Protein AF-A0A7W0ZDR2-F1 (afdb_monomer_lite)

Structure (mmCIF, N/CA/C/O backbone):
data_AF-A0A7W0ZDR2-F1
#
_entry.id   AF-A0A7W0ZDR2-F1
#
loop_
_atom_site.group_PDB
_atom_site.id
_atom_site.type_symbol
_atom_site.label_atom_id
_atom_site.label_alt_id
_atom_site.label_comp_id
_atom_site.label_asym_id
_atom_site.label_entity_id
_atom_site.label_seq_id
_atom_site.pdbx_PDB_ins_code
_atom_site.Cartn_x
_atom_site.Cartn_y
_atom_site.Cartn_z
_atom_site.occupancy
_atom_site.B_iso_or_equiv
_atom_site.auth_seq_id
_atom_site.auth_comp_id
_atom_site.auth_asym_id
_atom_site.auth_atom_id
_atom_site.pdbx_PDB_model_num
ATOM 1 N N . MET A 1 1 ? -13.002 14.441 55.913 1.00 42.62 1 MET A N 1
ATOM 2 C CA . MET A 1 1 ? -12.293 14.114 54.658 1.00 42.62 1 MET A CA 1
ATOM 3 C C . MET A 1 1 ? -12.878 12.831 54.085 1.00 42.62 1 MET A C 1
ATOM 5 O O . MET A 1 1 ? -12.556 11.753 54.566 1.00 42.62 1 MET A O 1
ATOM 9 N N . GLN A 1 2 ? -13.817 12.948 53.144 1.00 38.00 2 GLN A N 1
ATOM 10 C CA . GLN A 1 2 ? -14.362 11.810 52.402 1.00 38.00 2 GLN A CA 1
ATOM 11 C C . GLN A 1 2 ? -13.422 11.524 51.229 1.00 38.00 2 GLN A C 1
ATOM 13 O O . GLN A 1 2 ? -13.228 12.375 50.365 1.00 38.00 2 GLN A O 1
ATOM 18 N N . THR A 1 3 ? -12.805 10.348 51.216 1.00 41.19 3 THR A N 1
ATOM 19 C CA . THR A 1 3 ? -12.060 9.855 50.060 1.00 41.19 3 THR A CA 1
ATOM 20 C C . THR A 1 3 ? -13.069 9.432 48.994 1.00 41.19 3 THR A C 1
ATOM 22 O O . THR A 1 3 ? -13.741 8.409 49.116 1.00 41.19 3 THR A O 1
ATOM 25 N N . LEU A 1 4 ? -13.212 10.246 47.947 1.00 40.03 4 LEU A N 1
ATOM 26 C CA . LEU A 1 4 ? -13.927 9.870 46.730 1.00 40.03 4 LEU A CA 1
ATOM 27 C C . LEU A 1 4 ? -13.185 8.694 46.081 1.00 40.03 4 LEU A C 1
ATOM 29 O O . LEU A 1 4 ? -12.198 8.868 45.371 1.00 40.03 4 LEU A O 1
ATOM 33 N N . SER A 1 5 ? -13.653 7.476 46.350 1.00 44.19 5 SER A N 1
ATOM 34 C CA . SER A 1 5 ? -13.263 6.288 45.598 1.00 44.19 5 SER A CA 1
ATOM 35 C C . SER A 1 5 ? -13.879 6.394 44.202 1.00 44.19 5 SER A C 1
ATOM 37 O O . SER A 1 5 ? -15.035 6.034 43.981 1.00 44.19 5 SER A O 1
ATOM 39 N N . LEU A 1 6 ? -13.120 6.940 43.251 1.00 47.28 6 LEU A N 1
ATOM 40 C CA . LEU A 1 6 ? -13.445 6.863 41.830 1.00 47.28 6 LEU A CA 1
ATOM 41 C C . LEU A 1 6 ? -13.325 5.399 41.385 1.00 47.28 6 LEU A C 1
ATOM 43 O O . LEU A 1 6 ? -12.280 4.946 40.925 1.00 47.28 6 LEU A O 1
ATOM 47 N N . GLY A 1 7 ? -14.413 4.643 41.519 1.00 46.28 7 GLY A N 1
ATOM 48 C CA . GLY A 1 7 ? -14.578 3.337 40.888 1.00 46.28 7 GLY A CA 1
ATOM 49 C C . GLY A 1 7 ? -14.619 3.481 39.363 1.00 46.28 7 GLY A C 1
ATOM 50 O O . GLY A 1 7 ? -15.693 3.528 38.774 1.00 46.28 7 GLY A O 1
ATOM 51 N N . ARG A 1 8 ? -13.452 3.589 38.717 1.00 51.94 8 ARG A N 1
ATOM 52 C CA . ARG A 1 8 ? -13.296 3.764 37.257 1.00 51.94 8 ARG A CA 1
ATOM 53 C C . ARG A 1 8 ? -12.354 2.743 36.599 1.00 51.94 8 ARG A C 1
ATOM 55 O O . ARG A 1 8 ? -11.869 2.973 35.501 1.00 51.94 8 ARG A O 1
ATOM 62 N N . SER A 1 9 ? -12.107 1.590 37.213 1.00 54.97 9 SER A N 1
ATOM 63 C CA . SER A 1 9 ? -11.058 0.658 36.758 1.00 54.97 9 SER A CA 1
ATOM 64 C C . SER A 1 9 ? -11.465 -0.364 35.679 1.00 54.97 9 SER A C 1
ATOM 66 O O . SER A 1 9 ? -10.656 -1.216 35.336 1.00 54.97 9 SER A O 1
ATOM 68 N N . GLY A 1 10 ? -12.684 -0.295 35.124 1.00 56.91 10 GLY A N 1
ATOM 69 C CA . GLY A 1 10 ? -13.115 -1.180 34.025 1.00 56.91 10 GLY A CA 1
ATOM 70 C C . GLY A 1 10 ? -13.072 -0.535 32.636 1.00 56.91 10 GLY A C 1
ATOM 71 O O . GLY A 1 10 ? -12.605 -1.145 31.690 1.00 56.91 10 GLY A O 1
ATOM 72 N N . LEU A 1 11 ? -13.520 0.721 32.502 1.00 64.12 11 LEU A N 1
ATOM 73 C CA . LEU A 1 11 ? -13.693 1.353 31.185 1.00 64.12 11 LEU A CA 1
ATOM 74 C C . LEU A 1 11 ? -12.371 1.649 30.464 1.00 64.12 11 LEU A C 1
ATOM 76 O O . LEU A 1 11 ? -12.308 1.491 29.256 1.00 64.12 11 LEU A O 1
ATOM 80 N N . ALA A 1 12 ? -11.342 2.096 31.187 1.00 76.75 12 ALA A N 1
ATOM 81 C CA . ALA A 1 12 ? -10.075 2.522 30.592 1.00 76.75 12 ALA A CA 1
ATOM 82 C C . ALA A 1 12 ? -9.340 1.406 29.812 1.00 76.75 12 ALA A C 1
ATOM 84 O O . ALA A 1 12 ? -9.017 1.645 28.649 1.00 76.75 12 ALA A O 1
ATOM 85 N N . PRO A 1 13 ? -9.118 0.195 30.370 1.00 84.69 13 PRO A N 1
ATOM 86 C CA . PRO A 1 13 ? -8.485 -0.895 29.621 1.00 84.69 13 PRO A CA 1
ATOM 87 C C . PRO A 1 13 ? -9.346 -1.381 28.447 1.00 84.69 13 PRO A C 1
ATOM 89 O O . PRO A 1 13 ? -8.820 -1.645 27.371 1.00 84.69 13 PRO A O 1
ATOM 92 N N . ASP A 1 14 ? -10.670 -1.428 28.613 1.00 91.44 14 ASP A N 1
ATOM 93 C CA . ASP A 1 14 ? -11.591 -1.822 27.543 1.00 91.44 14 ASP A CA 1
ATOM 94 C C . ASP A 1 14 ? -11.581 -0.844 26.360 1.00 91.44 14 ASP A C 1
ATOM 96 O O . ASP A 1 14 ? -11.585 -1.256 25.199 1.00 91.44 14 ASP A O 1
ATOM 100 N N . THR A 1 15 ? -11.586 0.459 26.652 1.00 91.94 15 THR A N 1
ATOM 101 C CA . THR A 1 15 ? -11.492 1.506 25.632 1.00 91.94 15 THR A CA 1
ATOM 102 C C . THR A 1 15 ? -10.111 1.498 24.977 1.00 91.94 15 THR A C 1
ATOM 104 O O . THR A 1 15 ? -10.027 1.658 23.765 1.00 91.94 15 THR A O 1
ATOM 107 N N . GLY A 1 16 ? -9.041 1.247 25.742 1.00 94.38 16 GLY A N 1
ATOM 108 C CA . GLY A 1 16 ? -7.691 1.080 25.200 1.00 94.38 1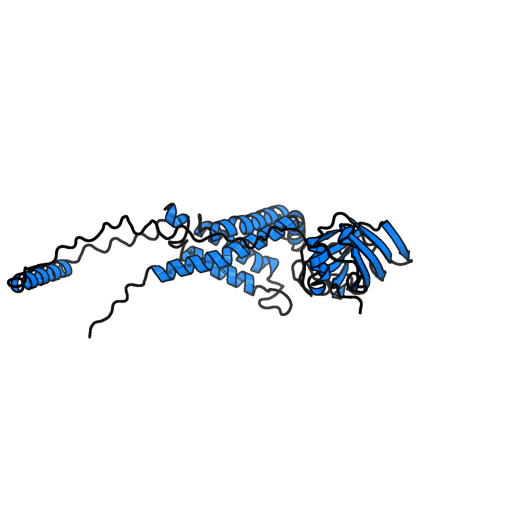6 GLY A CA 1
ATOM 109 C C . GLY A 1 16 ? -7.612 -0.058 24.181 1.00 94.38 16 GLY A C 1
ATOM 110 O O . GLY A 1 16 ? -7.152 0.157 23.065 1.00 94.38 16 GLY A O 1
ATOM 111 N N . ALA A 1 17 ? -8.150 -1.236 24.513 1.00 95.12 17 ALA A N 1
ATOM 112 C CA . ALA A 1 17 ? -8.212 -2.365 23.583 1.00 95.12 17 ALA A CA 1
ATOM 113 C C . ALA A 1 17 ? -9.002 -2.029 22.308 1.00 95.12 17 ALA A C 1
ATOM 115 O O . ALA A 1 17 ? -8.604 -2.423 21.216 1.00 95.12 17 ALA A O 1
ATOM 116 N N . LEU A 1 18 ? -10.108 -1.285 22.423 1.00 96.12 18 LEU A N 1
ATOM 117 C CA . LEU A 1 18 ? -10.877 -0.845 21.257 1.00 96.12 18 LEU A CA 1
ATOM 118 C C . LEU A 1 18 ? -10.065 0.092 20.354 1.00 96.12 18 LEU A C 1
ATOM 120 O O . LEU A 1 18 ? -10.046 -0.117 19.145 1.00 96.12 18 LEU A O 1
ATOM 124 N N . ILE A 1 19 ? -9.388 1.093 20.925 1.00 96.50 19 ILE A N 1
ATOM 125 C CA . ILE A 1 19 ? -8.568 2.045 20.160 1.00 96.50 19 ILE A CA 1
ATOM 126 C C . ILE A 1 19 ? -7.477 1.299 19.393 1.00 96.50 19 ILE A C 1
ATOM 128 O O . ILE A 1 19 ? -7.342 1.484 18.186 1.00 96.50 19 ILE A O 1
ATOM 132 N N . LEU A 1 20 ? -6.748 0.408 20.070 1.00 97.00 20 LEU A N 1
ATOM 133 C CA . LEU A 1 20 ? -5.696 -0.384 19.436 1.00 97.00 20 LEU A CA 1
ATOM 134 C C . LEU A 1 20 ? -6.243 -1.245 18.287 1.00 97.00 20 LEU A C 1
ATOM 136 O O . LEU A 1 20 ? -5.614 -1.313 17.238 1.00 97.00 20 LEU A O 1
ATOM 140 N N . ARG A 1 21 ? -7.431 -1.849 18.437 1.00 97.44 21 ARG A N 1
ATOM 141 C CA . ARG A 1 21 ? -8.070 -2.647 17.374 1.00 97.44 21 ARG A CA 1
ATOM 142 C C . ARG A 1 21 ? -8.517 -1.807 16.180 1.00 97.44 21 ARG A C 1
ATOM 144 O O . ARG A 1 21 ? -8.292 -2.213 15.046 1.00 97.44 21 ARG A O 1
ATOM 151 N N . VAL A 1 22 ? -9.133 -0.651 16.425 1.00 97.25 22 VAL A N 1
ATOM 152 C CA . VAL A 1 22 ? -9.644 0.236 15.365 1.00 97.25 22 VAL A CA 1
ATOM 153 C C . VAL A 1 22 ? -8.516 0.912 14.591 1.00 97.25 22 VAL A C 1
ATOM 155 O O . VAL A 1 22 ? -8.694 1.212 13.419 1.00 97.25 22 VAL A O 1
ATOM 158 N N . VAL A 1 23 ? -7.354 1.121 15.208 1.00 95.38 23 VAL A N 1
ATOM 159 C CA . VAL A 1 23 ? -6.173 1.618 14.493 1.00 95.38 23 VAL A CA 1
ATOM 160 C C . VAL A 1 23 ? -5.461 0.471 13.782 1.00 95.38 23 VAL A C 1
ATOM 162 O O . VAL A 1 23 ? -5.275 0.521 12.570 1.00 95.38 23 VAL A O 1
ATOM 165 N N . ALA A 1 24 ? -5.086 -0.585 14.507 1.00 96.19 24 ALA A N 1
ATOM 166 C CA . ALA A 1 24 ? -4.217 -1.603 13.934 1.00 96.19 24 ALA A CA 1
ATOM 167 C C . ALA A 1 24 ? -4.924 -2.526 12.939 1.00 96.19 24 ALA A C 1
ATOM 169 O O . ALA A 1 24 ? -4.350 -2.863 11.909 1.00 96.19 24 ALA A O 1
ATOM 170 N N . GLY A 1 25 ? -6.169 -2.915 13.221 1.00 97.31 25 GLY A N 1
ATOM 171 C CA . GLY A 1 25 ? -6.922 -3.851 12.389 1.00 97.31 25 GLY A CA 1
ATOM 172 C C . GLY A 1 25 ? -7.080 -3.383 10.937 1.00 97.31 25 GLY A C 1
ATOM 173 O O . GLY A 1 25 ? -6.652 -4.105 10.038 1.00 97.31 25 GLY A O 1
ATOM 174 N N . PRO A 1 26 ? -7.631 -2.179 10.678 1.00 97.00 26 PRO A N 1
ATOM 175 C CA . PRO A 1 26 ? -7.789 -1.661 9.320 1.00 97.00 26 PRO A CA 1
ATOM 176 C C . PRO A 1 26 ? -6.470 -1.452 8.583 1.00 97.00 26 PRO A C 1
ATOM 178 O O . PRO A 1 26 ? -6.406 -1.754 7.397 1.00 97.00 26 PRO A O 1
ATOM 181 N N . ILE A 1 27 ? -5.421 -0.972 9.263 1.00 95.12 27 ILE A N 1
ATOM 182 C CA . ILE A 1 27 ? -4.122 -0.751 8.614 1.00 95.12 27 ILE A CA 1
ATOM 183 C C . ILE A 1 27 ? -3.525 -2.087 8.168 1.00 95.12 27 ILE A C 1
ATOM 185 O O . ILE A 1 27 ? -3.165 -2.234 7.003 1.00 95.12 27 ILE A O 1
ATOM 189 N N . MET A 1 28 ? -3.502 -3.094 9.048 1.00 96.38 28 MET A N 1
ATOM 190 C CA . MET A 1 28 ? -3.032 -4.433 8.680 1.00 96.38 28 MET A CA 1
ATOM 191 C C . MET A 1 28 ? -3.889 -5.047 7.569 1.00 96.38 28 MET A C 1
ATOM 193 O O . MET A 1 28 ? -3.350 -5.591 6.608 1.00 96.38 28 MET A O 1
ATOM 197 N N . ALA A 1 29 ? -5.214 -4.885 7.637 1.00 96.56 29 ALA A N 1
ATOM 198 C CA . ALA A 1 29 ? -6.106 -5.368 6.590 1.00 96.56 29 ALA A CA 1
ATOM 199 C C . ALA A 1 29 ? -5.803 -4.718 5.231 1.00 96.56 29 ALA A C 1
ATOM 201 O O . ALA A 1 29 ? -5.771 -5.400 4.207 1.00 96.56 29 ALA A O 1
ATOM 202 N N . TYR A 1 30 ? -5.535 -3.411 5.228 1.00 93.62 30 TYR A N 1
ATOM 203 C CA . TYR A 1 30 ? -5.168 -2.668 4.031 1.00 93.62 30 TYR A CA 1
ATOM 204 C C . TYR A 1 30 ? -3.820 -3.126 3.457 1.00 93.62 30 TYR A C 1
ATOM 206 O O . TYR A 1 30 ? -3.719 -3.321 2.249 1.00 93.62 30 TYR A O 1
ATOM 214 N N . HIS A 1 31 ? -2.813 -3.406 4.293 1.00 88.94 31 HIS A N 1
ATOM 215 C CA . HIS A 1 31 ? -1.543 -3.981 3.827 1.00 88.94 31 HIS A CA 1
ATOM 216 C C . HIS A 1 31 ? -1.728 -5.330 3.123 1.00 88.94 31 HIS A C 1
ATOM 218 O O . HIS A 1 31 ? -1.129 -5.558 2.068 1.00 88.94 31 HIS A O 1
ATOM 224 N N . GLY A 1 32 ? -2.592 -6.196 3.659 1.00 91.12 32 GLY A N 1
ATOM 225 C CA . GLY A 1 32 ? -2.938 -7.455 3.006 1.00 91.12 32 GLY A CA 1
ATOM 226 C C . GLY A 1 32 ? -3.711 -7.238 1.701 1.00 91.12 32 GLY A C 1
ATOM 227 O O . GLY A 1 32 ? -3.434 -7.891 0.698 1.00 91.12 32 GLY A O 1
ATOM 228 N N . TRP A 1 33 ? -4.639 -6.279 1.674 1.00 89.62 33 TRP A N 1
ATOM 229 C CA . TRP A 1 33 ? -5.395 -5.925 0.470 1.00 89.62 33 TRP A CA 1
ATOM 230 C C . TRP A 1 33 ? -4.494 -5.422 -0.665 1.00 89.62 33 TRP A C 1
ATOM 232 O O . TRP A 1 33 ? -4.640 -5.869 -1.801 1.00 89.62 33 TRP A O 1
ATOM 242 N N . MET A 1 34 ? -3.511 -4.573 -0.352 1.00 82.19 34 MET A N 1
ATOM 243 C CA . MET A 1 34 ? -2.526 -4.088 -1.324 1.00 82.19 34 MET A CA 1
ATOM 244 C C . MET A 1 34 ? -1.726 -5.235 -1.956 1.00 82.19 34 MET A C 1
ATOM 246 O O . MET A 1 34 ? -1.481 -5.218 -3.159 1.00 82.19 34 MET A O 1
ATOM 250 N N . LYS A 1 35 ? -1.380 -6.277 -1.185 1.00 88.62 35 LYS A N 1
ATOM 251 C CA . LYS A 1 35 ? -0.707 -7.479 -1.715 1.00 88.62 35 LYS A CA 1
ATOM 252 C C . LYS A 1 35 ? -1.608 -8.304 -2.634 1.00 88.62 35 LYS A C 1
ATOM 254 O O . LYS A 1 35 ? -1.126 -8.904 -3.590 1.00 88.62 35 LYS A O 1
ATOM 259 N N . VAL A 1 36 ? -2.913 -8.339 -2.360 1.00 86.94 36 VAL A N 1
ATOM 260 C CA . VAL A 1 36 ? -3.885 -8.989 -3.250 1.00 86.94 36 VAL A CA 1
ATOM 261 C C . VAL A 1 36 ? -4.007 -8.215 -4.561 1.00 86.94 36 VAL A C 1
ATOM 263 O O . VAL A 1 36 ? -3.932 -8.832 -5.621 1.00 86.94 36 VAL A O 1
ATOM 266 N N . GLN A 1 37 ? -4.151 -6.888 -4.501 1.00 82.19 37 GLN A N 1
ATOM 267 C CA . GLN A 1 37 ? -4.257 -6.044 -5.696 1.00 82.19 37 GLN A CA 1
ATOM 268 C C . GLN A 1 37 ? -2.987 -6.069 -6.550 1.00 82.19 37 GLN A C 1
ATOM 270 O O . GLN A 1 37 ? -3.079 -6.216 -7.763 1.00 82.19 37 GLN A O 1
ATOM 275 N N . GLY A 1 38 ? -1.814 -5.985 -5.920 1.00 70.12 38 GLY A N 1
ATOM 276 C CA . GLY A 1 38 ? -0.521 -6.063 -6.604 1.00 70.12 38 GLY A CA 1
ATOM 277 C C . GLY A 1 38 ? -0.144 -7.468 -7.081 1.00 70.12 38 GLY A C 1
ATOM 278 O O . GLY A 1 38 ? 0.897 -7.632 -7.705 1.00 70.12 38 GLY A O 1
ATOM 279 N N . GLY A 1 39 ? -0.967 -8.482 -6.795 1.00 82.69 39 GLY A N 1
ATOM 280 C CA . GLY A 1 39 ? -0.692 -9.881 -7.098 1.00 82.69 39 GLY A CA 1
ATOM 281 C C . GLY A 1 39 ? 0.213 -10.540 -6.056 1.00 82.69 39 GLY A C 1
ATOM 282 O O . GLY A 1 39 ? 1.392 -10.220 -5.918 1.00 82.69 39 GLY A O 1
ATOM 283 N N . VAL A 1 40 ? -0.311 -11.558 -5.367 1.00 87.19 40 VAL A N 1
ATOM 284 C CA . VAL A 1 40 ? 0.439 -12.285 -4.322 1.00 87.19 40 VAL A CA 1
ATOM 285 C C . VAL A 1 40 ? 1.704 -12.952 -4.880 1.00 87.19 40 VAL A C 1
ATOM 287 O O . VAL A 1 40 ? 2.701 -13.071 -4.172 1.00 87.19 40 VAL A O 1
ATOM 290 N N . SER A 1 41 ? 1.699 -13.336 -6.160 1.00 85.38 41 SER A N 1
ATOM 291 C CA . SER A 1 41 ? 2.874 -13.879 -6.852 1.00 85.38 41 SER A CA 1
ATOM 292 C C . SER A 1 41 ? 4.016 -12.867 -6.975 1.00 85.38 41 SER A C 1
ATOM 294 O O . SER A 1 41 ? 5.173 -13.256 -6.853 1.00 85.38 41 SER A O 1
ATOM 296 N N . ASN A 1 42 ? 3.714 -11.578 -7.145 1.00 78.56 42 ASN A N 1
ATOM 297 C CA . ASN A 1 42 ? 4.735 -10.529 -7.206 1.00 78.56 42 ASN A CA 1
ATOM 298 C C . ASN A 1 42 ? 5.377 -10.336 -5.825 1.00 78.56 42 ASN A C 1
ATOM 300 O O . ASN A 1 42 ? 6.597 -10.281 -5.699 1.00 78.56 42 ASN A O 1
ATOM 304 N N . PHE A 1 43 ? 4.568 -10.377 -4.760 1.00 84.75 43 PHE A N 1
ATOM 305 C CA . PHE A 1 43 ? 5.085 -10.400 -3.389 1.00 84.75 43 PHE A CA 1
ATOM 306 C C . PHE A 1 43 ? 5.879 -11.681 -3.074 1.00 84.75 43 PHE A C 1
ATOM 308 O O . PHE A 1 43 ? 6.814 -11.648 -2.283 1.00 84.75 43 PHE A O 1
ATOM 315 N N . ALA A 1 44 ? 5.565 -12.817 -3.701 1.00 86.88 44 ALA A N 1
ATOM 316 C CA . ALA A 1 44 ? 6.416 -14.002 -3.609 1.00 86.88 44 ALA A CA 1
ATOM 317 C C . ALA A 1 44 ? 7.773 -13.785 -4.295 1.00 86.88 44 ALA A C 1
ATOM 319 O O . ALA A 1 44 ? 8.793 -14.121 -3.706 1.00 86.88 44 ALA A O 1
ATOM 320 N N . GLY A 1 45 ? 7.801 -13.185 -5.488 1.00 78.94 45 GLY A N 1
ATOM 321 C CA . GLY A 1 45 ? 9.051 -12.824 -6.170 1.00 78.94 45 GLY A CA 1
ATOM 322 C C . GLY A 1 45 ? 9.942 -11.910 -5.325 1.00 78.94 45 GLY A C 1
ATOM 323 O O . GLY A 1 45 ? 11.149 -12.117 -5.253 1.00 78.94 45 GLY A O 1
ATOM 324 N N . PHE A 1 46 ? 9.342 -10.974 -4.585 1.00 81.31 46 PHE A N 1
ATOM 325 C CA . PHE A 1 46 ? 10.061 -10.167 -3.596 1.00 81.31 46 PHE A CA 1
ATOM 326 C C . PHE A 1 46 ? 10.731 -11.003 -2.504 1.00 81.31 46 PHE A C 1
ATOM 328 O O . PHE A 1 46 ? 11.907 -10.837 -2.200 1.00 81.31 46 PHE A O 1
ATOM 335 N N . LEU A 1 47 ? 9.973 -11.899 -1.872 1.00 85.00 47 LEU A N 1
ATOM 336 C CA . LEU A 1 47 ? 10.524 -12.730 -0.806 1.00 85.00 47 LEU A CA 1
ATOM 337 C C . LEU A 1 47 ? 11.654 -13.625 -1.339 1.00 85.00 47 LEU A C 1
ATOM 339 O O . LEU A 1 47 ? 12.608 -13.895 -0.612 1.00 85.00 47 LEU A O 1
ATOM 343 N N . ASP A 1 48 ? 11.568 -14.043 -2.603 1.00 87.69 48 ASP A N 1
ATOM 344 C CA . ASP A 1 48 ? 12.622 -14.797 -3.281 1.00 87.69 48 ASP A CA 1
ATOM 345 C C . ASP A 1 48 ? 13.888 -13.955 -3.505 1.00 87.69 48 ASP A C 1
ATOM 347 O O . ASP A 1 48 ? 14.989 -14.435 -3.239 1.00 87.69 48 ASP A O 1
ATOM 351 N N . SER A 1 49 ? 13.759 -12.673 -3.881 1.00 82.56 49 SER A N 1
ATOM 352 C CA . SER A 1 49 ? 14.916 -11.772 -4.032 1.00 82.56 49 SER A CA 1
ATOM 353 C C . SER A 1 49 ? 15.654 -11.528 -2.709 1.00 82.56 49 SER A C 1
ATOM 355 O O . SER A 1 49 ? 16.873 -11.362 -2.695 1.00 82.56 49 SER A O 1
ATOM 357 N N . LEU A 1 50 ? 14.938 -11.613 -1.584 1.00 79.75 50 LEU A N 1
ATOM 358 C CA . LEU A 1 50 ? 15.498 -11.597 -0.229 1.00 79.75 50 LEU A CA 1
ATOM 359 C C . LEU A 1 50 ? 16.007 -12.967 0.253 1.00 79.75 50 LEU A C 1
ATOM 361 O O . LEU A 1 50 ? 16.398 -13.110 1.411 1.00 79.75 50 LEU A O 1
ATOM 365 N N . SER A 1 51 ? 16.003 -13.990 -0.608 1.00 86.06 51 SER A N 1
ATOM 366 C CA . SER A 1 51 ? 16.404 -15.364 -0.276 1.00 86.06 51 SER A CA 1
ATOM 367 C C . SER A 1 51 ? 15.611 -15.978 0.891 1.00 86.06 51 SER A C 1
ATOM 369 O O . SER A 1 51 ? 16.123 -16.820 1.637 1.00 86.06 51 SER A O 1
ATOM 371 N N . ILE A 1 52 ? 14.346 -15.575 1.067 1.00 82.94 52 ILE A N 1
ATOM 372 C CA . ILE A 1 52 ? 13.470 -16.119 2.107 1.00 82.94 52 ILE A CA 1
ATOM 373 C C . ILE A 1 52 ? 13.040 -17.540 1.724 1.00 82.94 52 ILE A C 1
ATOM 375 O O . ILE A 1 52 ? 12.528 -17.762 0.625 1.00 82.94 52 ILE A O 1
ATOM 379 N N . PRO A 1 53 ? 13.160 -18.525 2.632 1.00 86.25 53 PRO A N 1
ATOM 380 C CA . PRO A 1 53 ? 12.723 -19.884 2.351 1.00 86.25 53 PRO A CA 1
ATOM 381 C C . PRO A 1 53 ? 11.231 -19.973 2.007 1.00 86.25 53 PRO A C 1
ATOM 383 O O . PRO A 1 53 ? 10.380 -19.455 2.729 1.00 86.25 53 PRO A O 1
ATOM 386 N N . SER A 1 54 ? 10.908 -20.742 0.963 1.00 92.25 54 SER A N 1
ATOM 387 C CA . SER A 1 54 ? 9.525 -20.992 0.513 1.00 92.25 54 SER A CA 1
ATOM 388 C C . SER A 1 54 ? 8.726 -19.700 0.249 1.00 92.25 54 SER A C 1
ATOM 390 O O . SER A 1 54 ? 7.650 -19.509 0.832 1.00 92.25 54 SER A O 1
ATOM 392 N N . PRO A 1 55 ? 9.214 -18.819 -0.641 1.00 88.62 55 PRO A N 1
ATOM 393 C CA . PRO A 1 55 ? 8.704 -17.456 -0.792 1.00 88.62 55 PRO A CA 1
ATOM 394 C C . PRO A 1 55 ? 7.227 -17.414 -1.197 1.00 88.62 55 PRO A C 1
ATOM 396 O O . PRO A 1 55 ? 6.454 -16.638 -0.643 1.00 88.62 55 PRO A O 1
ATOM 399 N N . THR A 1 56 ? 6.783 -18.321 -2.073 1.00 90.62 56 THR A N 1
ATOM 400 C CA . THR A 1 56 ? 5.369 -18.433 -2.463 1.00 90.62 56 THR A CA 1
ATOM 401 C C . THR A 1 56 ? 4.466 -18.752 -1.275 1.00 90.62 56 THR A C 1
ATOM 403 O O . THR A 1 56 ? 3.445 -18.099 -1.081 1.00 90.62 56 THR A O 1
ATOM 406 N N . VAL A 1 57 ? 4.841 -19.730 -0.445 1.00 94.44 57 VAL A N 1
ATOM 407 C CA . VAL A 1 57 ? 4.040 -20.117 0.728 1.00 94.44 57 VAL A CA 1
ATOM 408 C C . VAL A 1 57 ? 3.977 -18.961 1.723 1.00 94.44 57 VAL A C 1
ATOM 410 O O . VAL A 1 57 ? 2.897 -18.629 2.210 1.00 94.44 57 VAL A O 1
ATOM 413 N N . MET A 1 58 ? 5.116 -18.317 1.985 1.00 91.62 58 MET A N 1
ATOM 414 C CA . MET A 1 58 ? 5.184 -17.164 2.882 1.00 91.62 58 MET A CA 1
ATOM 415 C C . MET A 1 58 ? 4.347 -15.989 2.374 1.00 91.62 58 MET A C 1
ATOM 417 O O . MET A 1 58 ? 3.623 -15.387 3.163 1.00 91.62 58 MET A O 1
ATOM 421 N N . ALA A 1 59 ? 4.360 -15.707 1.070 1.00 91.69 59 ALA A N 1
ATOM 422 C CA . ALA A 1 59 ? 3.574 -14.629 0.480 1.00 91.69 59 ALA A CA 1
ATOM 423 C C . ALA A 1 59 ? 2.071 -14.802 0.730 1.00 91.69 59 ALA A C 1
ATOM 425 O O . ALA A 1 59 ? 1.409 -13.868 1.193 1.00 91.69 59 ALA A O 1
ATOM 426 N N . TYR A 1 60 ? 1.533 -16.004 0.497 1.00 95.00 60 TYR A N 1
ATOM 427 C CA . TYR A 1 60 ? 0.127 -16.299 0.783 1.00 95.00 60 TYR A CA 1
ATOM 428 C C . TYR A 1 60 ? -0.181 -16.259 2.282 1.00 95.00 60 TYR A C 1
ATOM 430 O O . TYR A 1 60 ? -1.212 -15.710 2.668 1.00 95.00 60 TYR A O 1
ATOM 438 N N . LEU A 1 61 ? 0.702 -16.801 3.129 1.00 96.00 61 LEU A N 1
ATOM 439 C CA . LEU A 1 61 ? 0.508 -16.798 4.581 1.00 96.00 61 LEU A CA 1
ATOM 440 C C . LEU A 1 61 ? 0.481 -15.380 5.157 1.00 96.00 61 LEU A C 1
ATOM 442 O O . LEU A 1 61 ? -0.446 -15.054 5.894 1.00 96.00 61 LEU A O 1
ATOM 446 N N . VAL A 1 62 ? 1.455 -14.538 4.803 1.00 95.19 62 VAL A N 1
ATOM 447 C CA . VAL A 1 62 ? 1.528 -13.141 5.255 1.00 95.19 62 VAL A CA 1
ATOM 448 C C . VAL A 1 62 ? 0.331 -12.356 4.731 1.00 95.19 62 VAL A C 1
ATOM 450 O O . VAL A 1 62 ? -0.358 -11.711 5.512 1.00 95.19 62 VAL A O 1
ATOM 453 N N . THR A 1 63 ? 0.009 -12.471 3.440 1.00 95.81 63 THR A N 1
ATOM 454 C CA . THR A 1 63 ? -1.143 -11.768 2.850 1.00 95.81 63 THR A CA 1
ATOM 455 C C . THR A 1 63 ? -2.452 -12.141 3.548 1.00 95.81 63 THR A C 1
ATOM 457 O O . THR A 1 63 ? -3.242 -11.266 3.905 1.00 95.81 63 THR A O 1
ATOM 460 N N . PHE A 1 64 ? -2.678 -13.437 3.786 1.00 97.19 64 PHE A N 1
ATOM 461 C CA . PHE A 1 64 ? -3.852 -13.919 4.511 1.00 97.19 64 PHE A CA 1
ATOM 462 C C . PHE A 1 64 ? -3.879 -13.400 5.949 1.00 97.19 64 PHE A C 1
ATOM 464 O O . PHE A 1 64 ? -4.919 -12.938 6.419 1.00 97.19 64 PHE A O 1
ATOM 471 N N . LEU A 1 65 ? -2.744 -13.471 6.642 1.00 97.75 65 LEU A N 1
ATOM 472 C CA . LEU A 1 65 ? -2.636 -13.066 8.032 1.00 97.75 65 LEU A CA 1
ATOM 473 C C . LEU A 1 65 ? -2.901 -11.566 8.211 1.00 97.75 65 LEU A C 1
ATOM 475 O O . LEU A 1 65 ? -3.659 -11.191 9.102 1.00 97.75 65 LEU A O 1
ATOM 479 N N . GLU A 1 66 ? -2.338 -10.719 7.355 1.00 97.75 66 GLU A N 1
ATOM 480 C CA . GLU A 1 66 ? -2.562 -9.274 7.387 1.00 97.75 66 GLU A CA 1
ATOM 481 C C . GLU A 1 66 ? -4.012 -8.920 7.063 1.00 97.75 66 GLU A C 1
ATOM 483 O O . GLU A 1 66 ? -4.664 -8.213 7.834 1.00 97.75 66 GLU A O 1
ATOM 488 N N . LEU A 1 67 ? -4.545 -9.469 5.966 1.00 97.62 67 LEU A N 1
ATOM 489 C CA . LEU A 1 67 ? -5.892 -9.159 5.502 1.00 97.62 67 LEU A CA 1
ATOM 490 C C . LEU A 1 67 ? -6.954 -9.667 6.482 1.00 97.62 67 LEU A C 1
ATOM 492 O O . LEU A 1 67 ? -7.741 -8.899 7.037 1.00 97.62 67 LEU A O 1
ATOM 496 N N . VAL A 1 68 ? -6.977 -10.980 6.707 1.00 98.31 68 VAL A N 1
ATOM 497 C CA . VAL A 1 68 ? -8.007 -11.637 7.517 1.00 98.31 68 VAL A CA 1
ATOM 498 C C . VAL A 1 68 ? -7.765 -11.378 8.998 1.00 98.31 68 VAL A C 1
ATOM 500 O O . VAL A 1 68 ? -8.705 -11.041 9.718 1.00 98.31 68 VAL A O 1
ATOM 503 N N . GLY A 1 69 ? -6.517 -11.464 9.459 1.00 97.94 69 GLY A N 1
ATOM 504 C CA . GLY A 1 69 ? -6.177 -11.166 10.848 1.00 97.94 69 GLY A CA 1
ATOM 505 C C . GLY A 1 69 ? -6.445 -9.708 11.211 1.00 97.94 69 GLY A C 1
ATOM 506 O O . GLY A 1 69 ? -7.008 -9.455 12.275 1.00 97.94 69 GLY A O 1
ATOM 507 N N . GLY A 1 70 ? -6.150 -8.754 10.322 1.00 98.06 70 GLY A N 1
ATOM 508 C CA . GLY A 1 70 ? -6.477 -7.340 10.519 1.00 98.06 70 GLY A CA 1
ATOM 509 C C . GLY A 1 70 ? -7.981 -7.098 10.693 1.00 98.06 70 GLY A C 1
ATOM 510 O O . GLY A 1 70 ? -8.405 -6.459 11.660 1.00 98.06 70 GLY A O 1
ATOM 511 N N . ILE A 1 71 ? -8.811 -7.686 9.823 1.00 98.56 71 ILE A N 1
ATOM 512 C CA . ILE A 1 71 ? -10.280 -7.599 9.923 1.00 98.56 71 ILE A CA 1
ATOM 513 C C . ILE A 1 71 ? -10.782 -8.227 11.230 1.00 98.56 71 ILE A C 1
ATOM 515 O O . ILE A 1 71 ? -11.617 -7.645 11.926 1.00 98.56 71 ILE A O 1
ATOM 519 N N . LEU A 1 72 ? -10.278 -9.404 11.598 1.00 98.12 72 LEU A N 1
ATOM 520 C CA . LEU A 1 72 ? -10.725 -10.099 12.805 1.00 98.12 72 LEU A CA 1
ATOM 521 C C . LEU A 1 72 ? -10.279 -9.380 14.083 1.00 98.12 72 LEU A C 1
ATOM 523 O O . LEU A 1 72 ? -11.054 -9.308 15.038 1.00 98.12 72 LEU A O 1
ATOM 527 N N . ILE A 1 73 ? -9.104 -8.746 14.085 1.00 98.06 73 ILE A N 1
ATOM 528 C CA . ILE A 1 73 ? -8.685 -7.842 15.161 1.00 98.06 73 ILE A CA 1
ATOM 529 C C . ILE A 1 73 ? -9.597 -6.626 15.238 1.00 98.06 73 ILE A C 1
ATOM 531 O O . ILE A 1 73 ? -10.038 -6.303 16.335 1.00 98.06 73 ILE A O 1
ATOM 535 N N . LEU A 1 74 ? -9.937 -5.973 14.124 1.00 98.19 74 LEU A N 1
ATOM 536 C CA . LEU A 1 74 ? -10.866 -4.836 14.131 1.00 98.19 74 LEU A CA 1
ATOM 537 C C . LEU A 1 74 ? -12.190 -5.211 14.817 1.00 98.19 74 LEU A C 1
ATOM 539 O O . LEU A 1 74 ? -12.632 -4.542 15.755 1.00 98.19 74 LEU A O 1
ATOM 543 N N . LEU A 1 75 ? -12.787 -6.330 14.400 1.00 97.25 75 LEU A N 1
ATOM 544 C CA . LEU A 1 75 ? -14.034 -6.847 14.972 1.00 97.25 75 LEU A CA 1
ATOM 54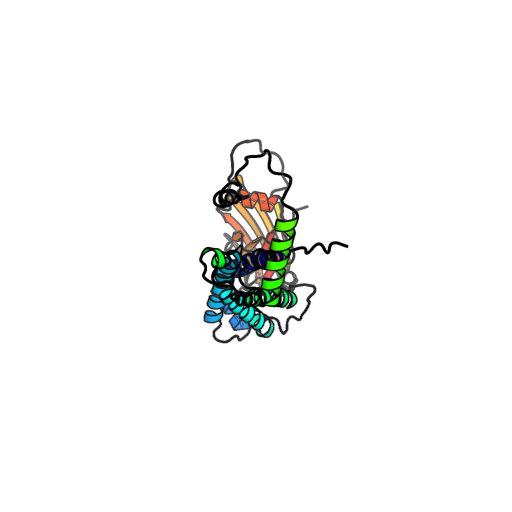5 C C . LEU A 1 75 ? -13.868 -7.332 16.425 1.00 97.25 75 LEU A C 1
ATOM 547 O O . LEU A 1 75 ? -14.839 -7.433 17.180 1.00 97.25 75 LEU A O 1
ATOM 551 N N . GLY A 1 76 ? -12.633 -7.601 16.842 1.00 96.31 76 GLY A N 1
ATOM 552 C CA . GLY A 1 76 ? -12.311 -8.203 18.125 1.00 96.31 76 GLY A CA 1
ATOM 553 C C . GLY A 1 76 ? -12.828 -9.635 18.217 1.00 96.31 76 GLY A C 1
ATOM 554 O O . GLY A 1 76 ? -13.523 -9.964 19.174 1.00 96.31 76 GLY A O 1
ATOM 555 N N . LEU A 1 77 ? -12.558 -10.445 17.194 1.00 96.69 77 LEU A N 1
ATOM 556 C CA . LEU A 1 77 ? -12.919 -11.856 17.118 1.00 96.69 77 LEU A CA 1
ATOM 557 C C . LEU A 1 77 ? -11.650 -12.718 17.135 1.00 96.69 77 LEU A C 1
ATOM 559 O O . LEU A 1 77 ? -10.780 -12.568 16.282 1.00 96.69 77 LEU A O 1
ATOM 563 N N . ILE A 1 78 ? -11.555 -13.637 18.093 1.00 94.94 78 ILE A N 1
ATOM 564 C CA . ILE A 1 78 ? -10.396 -14.486 18.387 1.00 94.94 78 ILE A CA 1
ATOM 565 C C . ILE A 1 78 ? -9.119 -13.621 18.498 1.00 94.94 78 ILE A C 1
ATOM 567 O O . ILE A 1 78 ? -8.044 -13.940 17.989 1.00 94.94 78 ILE A O 1
ATOM 571 N N . THR A 1 79 ? -9.255 -12.471 19.170 1.00 95.56 79 THR A N 1
ATOM 572 C CA . THR A 1 79 ? -8.321 -11.334 19.086 1.00 95.56 79 THR A CA 1
ATOM 573 C C . THR A 1 79 ? -6.908 -11.702 19.508 1.00 95.56 79 THR A C 1
ATOM 575 O O . THR A 1 79 ? -5.954 -11.304 18.844 1.00 95.56 79 THR A O 1
ATOM 578 N N . ARG A 1 80 ? -6.741 -12.468 20.594 1.00 96.75 80 ARG A N 1
ATOM 579 C CA . ARG A 1 80 ? -5.406 -12.831 21.097 1.00 96.75 80 ARG A CA 1
ATOM 580 C C . ARG A 1 80 ? -4.629 -13.689 20.113 1.00 96.75 80 ARG A C 1
ATOM 582 O O . ARG A 1 80 ? -3.430 -13.498 19.963 1.00 96.75 80 ARG A O 1
ATOM 589 N N . PHE A 1 81 ? -5.310 -14.618 19.453 1.00 96.88 81 PHE A N 1
ATOM 590 C CA . PHE A 1 81 ? -4.691 -15.512 18.483 1.00 96.88 81 PHE A CA 1
ATOM 591 C C . PHE A 1 81 ? -4.185 -14.728 17.270 1.00 96.88 81 PHE A C 1
ATOM 593 O O . PHE A 1 81 ? -3.004 -14.808 16.948 1.00 96.88 81 PHE A O 1
ATOM 600 N N . TRP A 1 82 ? -5.038 -13.900 16.661 1.00 97.50 82 TRP A N 1
ATOM 601 C CA . TRP A 1 82 ? -4.639 -13.074 15.517 1.00 97.50 82 TRP A CA 1
ATOM 602 C C . TRP A 1 82 ? -3.575 -12.044 15.884 1.00 97.50 82 TRP A C 1
ATOM 604 O O . TRP A 1 82 ? -2.626 -11.848 15.131 1.00 97.50 82 TRP A O 1
ATOM 614 N N . SER A 1 83 ? -3.684 -11.443 17.072 1.00 97.62 83 SER A N 1
ATOM 615 C CA . SER A 1 83 ? -2.679 -10.499 17.572 1.00 97.62 83 SER A CA 1
ATOM 616 C C . SER A 1 83 ? -1.327 -11.181 17.791 1.00 97.62 83 SER A C 1
ATOM 618 O O . SER A 1 83 ? -0.300 -10.596 17.475 1.00 97.62 83 SER A O 1
ATOM 620 N N . LEU A 1 84 ? -1.304 -12.426 18.281 1.00 97.94 84 LEU A N 1
ATOM 621 C CA . LEU A 1 84 ? -0.066 -13.188 18.454 1.00 97.94 84 LEU A CA 1
ATOM 622 C C . LEU A 1 84 ? 0.583 -13.529 17.110 1.00 97.94 84 LEU A C 1
ATOM 624 O O . LEU A 1 84 ? 1.796 -13.394 16.970 1.00 97.94 84 LEU A O 1
ATOM 628 N N . LEU A 1 85 ? -0.212 -13.954 16.126 1.00 97.62 85 LEU A N 1
ATOM 629 C CA . LEU A 1 85 ? 0.303 -14.259 14.794 1.00 97.62 85 LEU A CA 1
ATOM 630 C C . LEU A 1 85 ? 0.861 -13.007 14.107 1.00 97.62 85 LEU A C 1
ATOM 632 O O . LEU A 1 85 ? 1.973 -13.055 13.589 1.00 97.62 85 LEU A O 1
ATOM 636 N N . LEU A 1 86 ? 0.149 -11.876 14.154 1.00 97.06 86 LEU A N 1
ATOM 637 C CA . LEU A 1 86 ? 0.659 -10.617 13.602 1.00 97.06 86 LEU A CA 1
ATOM 638 C C . LEU A 1 86 ? 1.883 -10.104 14.364 1.00 97.06 86 LEU A C 1
ATOM 640 O O . LEU A 1 86 ? 2.808 -9.608 13.735 1.00 97.06 86 LEU A O 1
ATOM 644 N N . ALA A 1 87 ? 1.951 -10.271 15.688 1.00 97.44 87 ALA A N 1
ATOM 645 C CA . ALA A 1 87 ? 3.160 -9.953 16.448 1.00 97.44 87 ALA A CA 1
ATOM 646 C C . ALA A 1 87 ? 4.356 -10.795 15.972 1.00 97.44 87 ALA A C 1
ATOM 648 O O . ALA A 1 87 ? 5.440 -10.261 15.745 1.00 97.44 87 ALA A O 1
ATOM 649 N N . ALA A 1 88 ? 4.160 -12.101 15.766 1.00 95.81 88 ALA A N 1
ATOM 650 C CA . ALA A 1 88 ? 5.196 -12.971 15.214 1.00 95.81 88 ALA A CA 1
ATOM 651 C C . ALA A 1 88 ? 5.612 -12.535 13.799 1.00 95.81 88 ALA A C 1
ATOM 653 O O . ALA A 1 88 ? 6.805 -12.516 13.496 1.00 95.81 88 ALA A O 1
ATOM 654 N N . GLN A 1 89 ? 4.653 -12.118 12.967 1.00 95.00 89 GLN A N 1
ATOM 655 C CA . GLN A 1 89 ? 4.936 -11.552 11.652 1.00 95.00 89 GLN A CA 1
ATOM 656 C C . GLN A 1 89 ? 5.789 -10.282 11.753 1.00 95.00 89 GLN A C 1
ATOM 658 O O . GLN A 1 89 ? 6.777 -10.187 11.038 1.00 95.00 89 GLN A O 1
ATOM 663 N N . MET A 1 90 ? 5.462 -9.339 12.643 1.00 93.62 90 MET A N 1
ATOM 664 C CA . MET A 1 90 ? 6.244 -8.103 12.790 1.00 93.62 90 MET A CA 1
ATOM 665 C C . MET A 1 90 ? 7.697 -8.393 13.184 1.00 93.62 90 MET A C 1
ATOM 667 O O . MET A 1 90 ? 8.616 -7.742 12.697 1.00 93.62 90 MET A O 1
ATOM 671 N N . VAL A 1 91 ? 7.932 -9.392 14.043 1.00 92.00 91 VAL A N 1
ATOM 672 C CA . VAL A 1 91 ? 9.297 -9.833 14.381 1.00 92.00 91 VAL A CA 1
ATOM 673 C C . VAL A 1 91 ? 9.998 -10.410 13.152 1.00 92.00 91 VAL A C 1
ATOM 675 O O . VAL A 1 91 ? 11.142 -10.054 12.875 1.00 92.00 91 VAL A O 1
ATOM 678 N N . PHE A 1 92 ? 9.311 -11.276 12.405 1.00 88.00 92 PHE A N 1
ATOM 679 C CA . PHE A 1 92 ? 9.834 -11.872 11.179 1.00 88.00 92 PHE A CA 1
ATOM 680 C C . PHE A 1 92 ? 10.222 -10.804 10.144 1.00 88.00 92 PHE A C 1
ATOM 682 O O . PHE A 1 92 ? 11.349 -10.824 9.655 1.00 88.00 92 PHE A O 1
ATOM 689 N N . THR A 1 93 ? 9.340 -9.844 9.851 1.00 83.25 93 THR A N 1
ATOM 690 C CA . THR A 1 93 ? 9.600 -8.776 8.870 1.00 83.25 93 THR A CA 1
ATOM 691 C C . THR A 1 93 ? 10.707 -7.843 9.341 1.00 83.25 93 THR A C 1
ATOM 693 O O . THR A 1 93 ? 11.608 -7.521 8.571 1.00 83.25 93 THR A O 1
ATOM 696 N N . THR A 1 94 ? 10.717 -7.485 10.626 1.00 84.62 94 THR A N 1
ATOM 697 C CA . THR A 1 94 ? 11.768 -6.630 11.188 1.00 84.62 94 THR A CA 1
ATOM 698 C C . THR A 1 94 ? 13.151 -7.263 11.033 1.00 84.62 94 THR A C 1
ATOM 700 O O . THR A 1 94 ? 14.088 -6.587 10.621 1.00 84.62 94 THR A O 1
ATOM 703 N N . ILE A 1 95 ? 13.291 -8.557 11.346 1.00 83.69 95 ILE A N 1
ATOM 704 C CA . ILE A 1 95 ? 14.594 -9.237 11.344 1.00 83.69 95 ILE A CA 1
ATOM 705 C C . ILE A 1 95 ? 15.040 -9.613 9.931 1.00 83.69 95 ILE A C 1
ATOM 707 O O . ILE A 1 95 ? 16.216 -9.476 9.616 1.00 83.69 95 ILE A O 1
ATOM 711 N N . LEU A 1 96 ? 14.138 -10.130 9.097 1.00 76.31 96 LEU A N 1
ATOM 712 C CA . LEU A 1 96 ? 14.531 -10.734 7.821 1.00 76.31 96 LEU A CA 1
ATOM 713 C C . LEU A 1 96 ? 14.358 -9.812 6.618 1.00 76.31 96 LEU A C 1
ATOM 715 O O . LEU A 1 96 ? 14.973 -10.059 5.590 1.00 76.31 96 LEU A O 1
ATOM 719 N N . VAL A 1 97 ? 13.525 -8.777 6.729 1.00 71.12 97 VAL A N 1
ATOM 720 C CA . VAL A 1 97 ? 13.250 -7.848 5.621 1.00 71.12 97 VAL A CA 1
ATOM 721 C C . VAL A 1 97 ? 13.844 -6.471 5.901 1.00 71.12 97 VAL A C 1
ATOM 723 O O . VAL A 1 97 ? 14.407 -5.851 5.006 1.00 71.12 97 VAL A O 1
ATOM 726 N N . LYS A 1 98 ? 13.738 -5.978 7.141 1.00 70.69 98 LYS A N 1
ATOM 727 C CA . LYS A 1 98 ? 14.092 -4.589 7.484 1.00 70.69 98 LYS A CA 1
ATOM 728 C C . LYS A 1 98 ? 15.385 -4.415 8.280 1.00 70.69 98 LYS A C 1
ATOM 730 O O . LYS A 1 98 ? 15.724 -3.280 8.615 1.00 70.69 98 LYS A O 1
ATOM 735 N N . ALA A 1 99 ? 16.128 -5.485 8.562 1.00 73.12 99 ALA A N 1
ATOM 736 C CA . ALA A 1 99 ? 17.378 -5.383 9.317 1.00 73.12 99 ALA A CA 1
ATOM 737 C C . ALA A 1 99 ? 18.405 -4.466 8.630 1.00 73.12 99 ALA A C 1
ATOM 739 O O . ALA A 1 99 ? 19.041 -3.659 9.306 1.00 73.12 99 ALA A O 1
ATOM 740 N N . ASP A 1 100 ? 18.490 -4.526 7.299 1.00 67.62 100 ASP A N 1
ATOM 741 C CA . ASP A 1 100 ? 19.435 -3.729 6.506 1.00 67.62 100 ASP A CA 1
ATOM 742 C C . ASP A 1 100 ? 18.895 -2.338 6.121 1.00 67.62 100 ASP A C 1
ATOM 744 O O . ASP A 1 100 ? 19.654 -1.474 5.685 1.00 67.62 100 ASP A O 1
ATOM 748 N N . VAL A 1 101 ? 17.591 -2.096 6.312 1.00 68.81 101 VAL A N 1
ATOM 749 C CA . VAL A 1 101 ? 16.931 -0.804 6.038 1.00 68.81 101 VAL A CA 1
ATOM 750 C C . VAL A 1 101 ? 17.220 0.207 7.153 1.00 68.81 101 VAL A C 1
ATOM 752 O O . VAL A 1 101 ? 17.400 1.393 6.889 1.00 68.81 101 VAL A O 1
ATOM 755 N N . GLY A 1 102 ? 17.324 -0.259 8.401 1.00 70.94 102 GLY A N 1
ATOM 756 C CA . GLY A 1 102 ? 17.576 0.581 9.572 1.00 70.94 102 GLY A CA 1
ATOM 757 C C . GLY A 1 102 ? 16.309 0.993 10.333 1.00 70.94 102 GLY A C 1
ATOM 758 O O . GLY A 1 102 ? 15.175 0.799 9.892 1.00 70.94 102 GLY A O 1
ATOM 759 N N . LEU A 1 103 ? 16.510 1.528 11.544 1.00 80.56 103 LEU A N 1
ATOM 760 C CA . LEU A 1 103 ? 15.421 1.794 12.492 1.00 80.56 103 LEU A CA 1
ATOM 761 C C . LEU A 1 103 ? 14.576 3.016 12.141 1.00 80.56 103 LEU A C 1
ATOM 763 O O . LEU A 1 103 ? 13.401 3.000 12.455 1.00 80.56 103 LEU A O 1
ATOM 767 N N . ILE A 1 104 ? 15.187 4.067 11.597 1.00 81.56 104 ILE A N 1
ATOM 768 C CA . ILE A 1 104 ? 14.529 5.296 11.148 1.00 81.56 104 ILE A CA 1
ATOM 769 C C . ILE A 1 104 ? 15.231 5.685 9.857 1.00 81.56 104 ILE A C 1
ATOM 771 O O . ILE A 1 104 ? 16.458 5.814 9.847 1.00 81.56 104 ILE A O 1
ATOM 775 N N . VAL A 1 105 ? 14.467 5.884 8.792 1.00 72.19 105 VAL A N 1
ATOM 776 C CA . VAL A 1 105 ? 14.989 6.276 7.482 1.00 72.19 105 VAL A CA 1
ATOM 777 C C . VAL A 1 105 ? 14.271 7.549 7.042 1.00 72.19 105 VAL A C 1
ATOM 779 O O . VAL A 1 105 ? 13.096 7.739 7.338 1.00 72.19 105 VAL A O 1
ATOM 782 N N . SER A 1 106 ? 14.986 8.468 6.393 1.00 59.28 106 SER A N 1
ATOM 783 C CA . SER A 1 106 ? 14.437 9.758 5.947 1.00 59.28 106 SER A CA 1
ATOM 784 C C . SER A 1 106 ? 13.412 9.621 4.825 1.00 59.28 106 SER A C 1
ATOM 786 O O . SER A 1 106 ? 12.485 10.421 4.738 1.00 59.28 106 SER A O 1
ATOM 788 N N . ASP A 1 107 ? 13.596 8.611 3.978 1.00 57.66 107 ASP A N 1
ATOM 789 C CA . ASP A 1 107 ? 12.948 8.528 2.669 1.00 57.66 107 ASP A CA 1
ATOM 790 C C . ASP A 1 107 ? 11.966 7.348 2.555 1.00 57.66 107 ASP A C 1
ATOM 792 O O . ASP A 1 107 ? 11.319 7.190 1.525 1.00 57.66 107 ASP A O 1
ATOM 796 N N . ALA A 1 108 ? 11.826 6.532 3.608 1.00 60.81 108 ALA A N 1
ATOM 797 C CA . ALA A 1 108 ? 10.924 5.381 3.655 1.00 60.81 108 ALA A CA 1
ATOM 798 C C . ALA A 1 108 ? 10.560 4.999 5.104 1.00 60.81 108 ALA A C 1
ATOM 800 O O . ALA A 1 108 ? 11.330 5.304 6.016 1.00 60.81 108 ALA A O 1
ATOM 801 N N . PRO A 1 109 ? 9.439 4.287 5.346 1.00 64.12 109 PRO A N 1
ATOM 802 C CA . PRO A 1 109 ? 9.140 3.735 6.662 1.00 64.12 109 PRO A CA 1
ATOM 803 C C . PRO A 1 109 ? 10.172 2.665 7.033 1.00 64.12 109 PRO A C 1
ATOM 805 O O . PRO A 1 109 ? 10.193 1.577 6.445 1.00 64.12 109 PRO A O 1
ATOM 808 N N . GLY A 1 110 ? 11.009 2.954 8.026 1.00 74.38 110 GLY A N 1
ATOM 809 C CA . GLY A 1 110 ? 11.985 1.999 8.537 1.00 74.38 110 GLY A CA 1
ATOM 810 C C . GLY A 1 110 ? 11.334 0.916 9.401 1.00 74.38 110 GLY A C 1
ATOM 811 O O . GLY A 1 110 ? 10.139 0.591 9.291 1.00 74.38 110 GLY A O 1
ATOM 812 N N . ALA A 1 111 ? 12.134 0.310 10.278 1.00 84.75 111 ALA A N 1
ATOM 813 C CA . ALA A 1 111 ? 11.628 -0.665 11.243 1.00 84.75 111 ALA A CA 1
ATOM 814 C C . ALA A 1 111 ? 10.745 -0.034 12.341 1.00 84.75 111 ALA A C 1
ATOM 816 O O . ALA A 1 111 ? 10.080 -0.769 13.073 1.00 84.75 111 ALA A O 1
ATOM 817 N N . GLU A 1 112 ? 10.680 1.299 12.471 1.00 86.62 112 GLU A N 1
ATOM 818 C CA . GLU A 1 112 ? 9.876 1.962 13.501 1.00 86.62 112 GLU A CA 1
ATOM 819 C C . GLU A 1 112 ? 8.385 1.612 13.409 1.00 86.62 112 GLU A C 1
ATOM 821 O O . GLU A 1 112 ? 7.732 1.425 14.438 1.00 86.62 112 GLU A O 1
ATOM 826 N N . ILE A 1 113 ? 7.852 1.453 12.195 1.00 87.00 113 ILE A N 1
ATOM 827 C CA . ILE A 1 113 ? 6.441 1.106 11.992 1.00 87.00 113 ILE A CA 1
ATOM 828 C C . ILE A 1 113 ? 6.164 -0.336 12.428 1.00 87.00 113 ILE A C 1
ATOM 830 O O . ILE A 1 113 ? 5.206 -0.576 13.166 1.00 87.00 113 ILE A O 1
ATOM 834 N N . ASP A 1 114 ? 7.031 -1.284 12.067 1.00 90.25 114 ASP A N 1
ATOM 835 C CA . ASP A 1 114 ? 6.907 -2.688 12.477 1.00 90.25 114 ASP A CA 1
ATOM 836 C C . ASP A 1 114 ? 6.975 -2.814 14.004 1.00 90.25 114 ASP A C 1
ATOM 838 O O . ASP A 1 114 ? 6.203 -3.561 14.605 1.00 90.25 114 ASP A O 1
ATOM 842 N N . LEU A 1 115 ? 7.835 -2.027 14.660 1.00 91.69 115 LEU A N 1
ATOM 843 C CA . LEU A 1 115 ? 7.931 -1.994 16.120 1.00 91.69 115 LEU A CA 1
ATOM 844 C C . LEU A 1 115 ? 6.684 -1.398 16.783 1.00 91.69 115 LEU A C 1
ATOM 846 O O . LEU A 1 115 ? 6.251 -1.898 17.825 1.00 91.69 115 LEU A O 1
ATOM 850 N N . LEU A 1 116 ? 6.073 -0.365 16.195 1.00 94.12 116 LEU A N 1
ATOM 851 C CA . LEU A 1 116 ? 4.809 0.190 16.686 1.00 94.12 116 LEU A CA 1
ATOM 852 C C . LEU A 1 116 ? 3.664 -0.825 16.561 1.00 94.12 116 LEU A C 1
ATOM 854 O O . LEU A 1 116 ? 2.873 -0.988 17.500 1.00 94.12 116 LEU A O 1
ATOM 858 N N . PHE A 1 117 ? 3.592 -1.555 15.447 1.00 95.38 117 PHE A N 1
ATOM 859 C CA . PHE A 1 117 ? 2.615 -2.630 15.270 1.00 95.38 117 PHE A CA 1
ATOM 860 C C . PHE A 1 117 ? 2.898 -3.832 16.169 1.00 95.38 117 PHE A C 1
ATOM 862 O O . PHE A 1 117 ? 1.960 -4.396 16.738 1.00 95.38 117 PHE A O 1
ATOM 869 N N . LEU A 1 118 ? 4.164 -4.186 16.386 1.00 96.62 118 LEU A N 1
ATOM 870 C CA . LEU A 1 118 ? 4.569 -5.223 17.331 1.00 96.62 118 LEU A CA 1
ATOM 871 C C . LEU A 1 118 ? 4.139 -4.862 18.755 1.00 96.62 118 LEU A C 1
ATOM 873 O O . LEU A 1 118 ? 3.503 -5.664 19.437 1.00 96.62 118 LEU A O 1
ATOM 877 N N . ALA A 1 119 ? 4.417 -3.635 19.201 1.00 97.44 119 ALA A N 1
ATOM 878 C CA . ALA A 1 119 ? 4.000 -3.159 20.516 1.00 97.44 119 ALA A CA 1
ATOM 879 C C . ALA A 1 119 ? 2.468 -3.158 20.659 1.00 97.44 119 ALA A C 1
ATOM 881 O O . ALA A 1 119 ? 1.931 -3.577 21.689 1.00 97.44 119 ALA A O 1
ATOM 882 N N . THR A 1 120 ? 1.752 -2.740 19.613 1.00 97.25 120 THR A N 1
ATOM 883 C CA . THR A 1 120 ? 0.283 -2.706 19.590 1.00 97.25 120 THR A CA 1
ATOM 884 C C . THR A 1 120 ? -0.327 -4.105 19.678 1.00 97.25 120 THR A C 1
ATOM 886 O O . THR A 1 120 ? -1.187 -4.363 20.524 1.00 97.25 120 THR A O 1
ATOM 889 N N . THR A 1 121 ? 0.137 -5.029 18.840 1.00 97.38 121 THR A N 1
ATOM 890 C CA . THR A 1 121 ? -0.359 -6.410 18.795 1.00 97.38 121 THR A CA 1
ATOM 891 C C . THR A 1 121 ? -0.004 -7.178 20.066 1.00 97.38 121 THR A C 1
ATOM 893 O O . THR A 1 121 ? -0.882 -7.818 20.642 1.00 97.38 121 THR A O 1
ATOM 896 N N . LEU A 1 122 ? 1.211 -7.034 20.607 1.00 97.81 122 LEU A N 1
ATOM 897 C CA . LEU A 1 122 ? 1.569 -7.601 21.914 1.00 97.81 122 LEU A CA 1
ATOM 898 C C . LEU A 1 122 ? 0.696 -7.043 23.040 1.00 97.81 122 LEU A C 1
ATOM 900 O O . LEU A 1 122 ? 0.235 -7.796 23.899 1.00 97.81 122 LEU A O 1
ATOM 904 N N . THR A 1 123 ? 0.400 -5.742 23.021 1.00 97.06 123 THR A N 1
ATOM 905 C CA . THR A 1 123 ? -0.521 -5.147 23.997 1.00 97.06 123 THR A CA 1
ATOM 906 C C . THR A 1 123 ? -1.894 -5.812 23.919 1.00 97.06 123 THR A C 1
ATOM 908 O O . THR A 1 123 ? -2.447 -6.167 24.957 1.00 97.06 123 THR A O 1
ATOM 911 N N . LEU A 1 1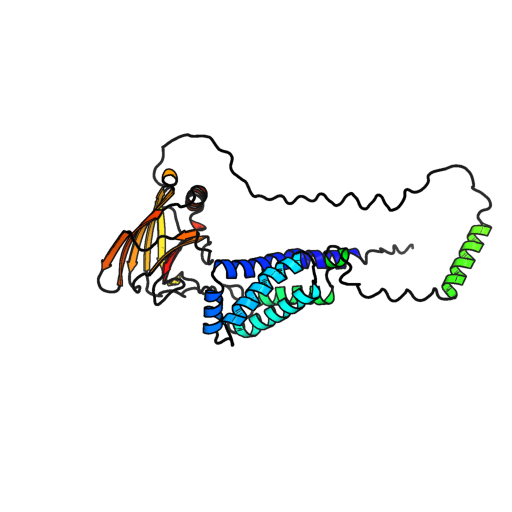24 ? -2.423 -6.067 22.718 1.00 96.19 124 LEU A N 1
ATOM 912 C CA . LEU A 1 124 ? -3.690 -6.783 22.533 1.00 96.19 124 LEU A CA 1
ATOM 913 C C . LEU A 1 124 ? -3.628 -8.259 22.958 1.00 96.19 124 LEU A C 1
ATOM 915 O O . LEU A 1 124 ? -4.616 -8.768 23.486 1.00 96.19 124 LEU A O 1
ATOM 919 N N . VAL A 1 125 ? -2.483 -8.936 22.817 1.00 96.81 125 VAL A N 1
ATOM 920 C CA . VAL A 1 125 ? -2.287 -10.300 23.348 1.00 96.81 125 VAL A CA 1
ATOM 921 C C . VAL A 1 125 ? -2.478 -10.331 24.869 1.00 96.81 125 VAL A C 1
ATOM 923 O O . VAL A 1 125 ? -3.165 -11.214 25.390 1.00 96.81 125 VAL A O 1
ATOM 926 N N . PHE A 1 126 ? -1.906 -9.361 25.592 1.00 94.75 126 PHE A N 1
ATOM 927 C CA . PHE A 1 126 ? -1.974 -9.318 27.058 1.00 94.75 126 PHE A CA 1
ATOM 928 C C . PHE A 1 126 ? -3.277 -8.715 27.590 1.00 94.75 126 PHE A C 1
ATOM 930 O O . PHE A 1 126 ? -3.861 -9.237 28.543 1.00 94.75 126 PHE A O 1
ATOM 937 N N . LEU A 1 127 ? -3.740 -7.624 26.980 1.00 92.69 127 LEU A N 1
ATOM 938 C CA . LEU A 1 127 ? -4.957 -6.915 27.370 1.00 92.69 127 LEU A CA 1
ATOM 939 C C . LEU A 1 127 ? -6.214 -7.709 26.993 1.00 92.69 127 LEU A C 1
ATOM 941 O O . LEU A 1 127 ? -7.210 -7.693 27.720 1.00 92.69 127 LEU A O 1
ATOM 945 N N . GLY A 1 128 ? -6.144 -8.449 25.887 1.00 91.75 128 GLY A N 1
ATOM 946 C CA . GLY A 1 128 ? -7.269 -9.145 25.291 1.00 91.75 128 GLY A CA 1
ATOM 947 C C . GLY A 1 128 ? -8.189 -8.217 24.485 1.00 91.75 128 GLY A C 1
ATOM 948 O O . GLY A 1 128 ? -7.872 -7.053 24.233 1.00 91.75 128 GLY A O 1
ATOM 949 N N . PRO A 1 129 ? -9.364 -8.724 24.087 1.00 92.56 129 PRO A N 1
ATOM 950 C CA . PRO A 1 129 ? -10.256 -8.064 23.134 1.00 92.56 129 PRO A CA 1
ATOM 951 C C . PRO A 1 129 ? -10.996 -6.841 23.711 1.00 92.56 129 PRO A C 1
ATOM 953 O O . PRO A 1 129 ? -11.446 -5.961 22.970 1.00 92.56 129 PRO A O 1
ATOM 956 N N . GLY A 1 130 ? -11.131 -6.760 25.039 1.00 92.12 130 GLY A N 1
ATOM 957 C CA . GLY A 1 130 ? -11.957 -5.765 25.730 1.00 92.12 130 GLY A CA 1
ATOM 958 C C . GLY A 1 130 ? -13.460 -5.970 25.497 1.00 92.12 130 GLY A C 1
ATOM 959 O O . GLY A 1 130 ? -13.880 -6.738 24.635 1.00 92.12 130 GLY A O 1
ATOM 960 N N . LYS A 1 131 ? -14.312 -5.283 26.259 1.00 92.25 131 LYS A N 1
ATOM 961 C CA . LYS A 1 131 ? -15.778 -5.479 26.191 1.00 92.25 131 LYS A CA 1
ATOM 962 C C . LYS A 1 131 ? -16.446 -5.068 24.868 1.00 92.25 131 LYS A C 1
ATOM 964 O O . LYS A 1 131 ? -17.571 -5.472 24.601 1.00 92.25 131 LYS A O 1
ATOM 969 N N . PHE A 1 132 ? -15.796 -4.216 24.073 1.00 92.81 132 PHE A N 1
ATOM 970 C CA . PHE A 1 132 ? -16.323 -3.702 22.801 1.00 92.81 132 PHE A CA 1
ATOM 971 C C . PHE A 1 132 ? -15.920 -4.604 21.625 1.00 92.81 132 PHE A C 1
ATOM 973 O O . PHE A 1 132 ? -15.420 -4.128 20.608 1.00 92.81 132 PHE A O 1
ATOM 980 N N . SER A 1 133 ? -16.009 -5.916 21.806 1.00 95.12 133 SER A N 1
ATOM 981 C CA . SER A 1 133 ? -15.501 -6.922 20.873 1.00 95.12 133 SER A CA 1
ATOM 982 C C . SER A 1 133 ? -16.536 -8.012 20.641 1.00 95.12 133 SER A C 1
ATOM 984 O O . SER A 1 133 ? -17.395 -8.255 21.499 1.00 95.12 133 SER A O 1
ATOM 986 N N . LEU A 1 134 ? -16.436 -8.699 19.503 1.00 94.88 134 LEU A N 1
ATOM 987 C CA . LEU A 1 134 ? -17.236 -9.897 19.265 1.00 94.88 134 LEU A CA 1
ATOM 988 C C . LEU A 1 134 ? -16.871 -11.026 20.236 1.00 94.88 134 LEU A C 1
ATOM 990 O O . LEU A 1 134 ? -17.766 -11.741 20.671 1.00 94.88 134 LEU A O 1
ATOM 994 N N . ASP A 1 135 ? -15.615 -11.135 20.670 1.00 92.38 135 ASP A N 1
ATOM 995 C CA . ASP A 1 135 ? -15.182 -12.103 21.684 1.00 92.38 135 ASP A CA 1
ATOM 996 C C . ASP A 1 135 ? -15.940 -11.952 23.000 1.00 92.38 135 ASP A C 1
ATOM 998 O O . ASP A 1 135 ? -16.354 -12.945 23.603 1.00 92.38 135 ASP A O 1
ATOM 1002 N N . TYR A 1 136 ? -16.156 -10.710 23.440 1.00 91.00 136 TYR A N 1
ATOM 1003 C CA . TYR A 1 136 ? -16.932 -10.429 24.641 1.00 91.00 136 TYR A CA 1
ATOM 1004 C C . TYR A 1 136 ? -18.418 -10.734 24.436 1.00 91.00 136 TYR A C 1
ATOM 1006 O O . TYR A 1 136 ? -19.040 -11.365 25.293 1.00 91.00 136 TYR A O 1
ATOM 1014 N N . LEU A 1 137 ? -18.978 -10.321 23.294 1.00 92.00 137 LEU A N 1
ATOM 1015 C CA . LEU A 1 137 ? -20.386 -10.549 22.959 1.00 92.00 137 LEU A CA 1
ATOM 1016 C C . LEU A 1 137 ? -20.717 -12.048 22.872 1.00 92.00 137 LEU A C 1
ATOM 1018 O O . LEU A 1 137 ? -21.749 -12.487 23.376 1.00 92.00 137 LEU A O 1
ATOM 1022 N N . LEU A 1 138 ? -19.821 -12.824 22.264 1.00 92.44 138 LEU A N 1
ATOM 1023 C CA . LEU A 1 138 ? -19.948 -14.263 22.043 1.00 92.44 138 LEU A CA 1
ATOM 1024 C C . LEU A 1 138 ? -19.416 -15.104 23.217 1.00 92.44 138 LEU A C 1
ATOM 1026 O O . LEU A 1 138 ? -19.527 -16.326 23.192 1.00 92.44 138 LEU A O 1
ATOM 1030 N N . GLN A 1 139 ? -18.862 -14.465 24.254 1.00 88.81 139 GLN A N 1
ATOM 1031 C CA . GLN A 1 139 ? -18.259 -15.111 25.429 1.00 88.81 139 GLN A CA 1
ATOM 1032 C C . GLN A 1 139 ? -17.132 -16.105 25.086 1.00 88.81 139 GLN A C 1
ATOM 1034 O O . GLN A 1 139 ? -16.932 -17.091 25.802 1.00 88.81 139 GLN A O 1
ATOM 1039 N N . LEU A 1 140 ? -16.385 -15.836 24.012 1.00 84.62 140 LEU A N 1
ATOM 1040 C CA . LEU A 1 140 ? -15.274 -16.674 23.547 1.00 84.62 140 LEU A CA 1
ATOM 1041 C C . LEU A 1 140 ? -14.064 -16.576 24.481 1.00 84.62 140 LEU A C 1
ATOM 1043 O O . LEU A 1 140 ? -13.407 -17.578 24.753 1.00 84.62 140 LEU A O 1
ATOM 1047 N N . GLU A 1 141 ? -13.825 -15.394 25.054 1.00 68.81 141 GLU A N 1
ATOM 1048 C CA . GLU A 1 141 ? -12.812 -15.194 26.087 1.00 68.81 141 GLU A CA 1
ATOM 1049 C C . GLU A 1 141 ? -13.459 -14.806 27.417 1.00 68.81 141 GLU A C 1
ATOM 1051 O O . GLU A 1 141 ? -13.894 -13.674 27.643 1.00 68.81 141 GLU A O 1
ATOM 1056 N N . LYS A 1 142 ? -13.479 -15.753 28.361 1.00 56.78 142 LYS A N 1
ATOM 1057 C CA . LYS A 1 142 ? -13.703 -15.426 29.770 1.00 56.78 142 LYS A CA 1
ATOM 1058 C C . LYS A 1 142 ? -12.435 -14.742 30.271 1.00 56.78 142 LYS A C 1
ATOM 1060 O O . LYS A 1 142 ? -11.440 -15.415 30.534 1.00 56.78 142 LYS A O 1
ATOM 1065 N N . GLY A 1 143 ? -12.474 -13.412 30.395 1.00 52.09 143 GLY A N 1
ATOM 1066 C CA . GLY A 1 143 ? -11.417 -12.649 31.065 1.00 52.09 143 GLY A CA 1
ATOM 1067 C C . GLY A 1 143 ? -11.058 -13.293 32.410 1.00 52.09 143 GLY A C 1
ATOM 1068 O O . GLY A 1 143 ? -11.907 -14.000 32.968 1.00 52.09 143 GLY A O 1
ATOM 1069 N N . PRO A 1 144 ? -9.824 -13.099 32.924 1.00 45.22 144 PRO A N 1
ATOM 1070 C CA . PRO A 1 144 ? -9.354 -13.765 34.133 1.00 45.22 144 PRO A CA 1
ATOM 1071 C C . PRO A 1 144 ? -10.446 -13.655 35.178 1.00 45.22 144 PRO A C 1
ATOM 1073 O O . PRO A 1 144 ? -10.836 -12.547 35.560 1.00 45.22 144 PRO A O 1
ATOM 1076 N N . SER A 1 145 ? -11.015 -14.815 35.527 1.00 42.94 145 SER A N 1
ATOM 1077 C CA . SER A 1 145 ? -12.094 -14.913 36.498 1.00 42.94 145 SER A CA 1
ATOM 1078 C C . SER A 1 145 ? -11.641 -14.062 37.659 1.00 42.94 145 SER A C 1
ATOM 1080 O O . SER A 1 145 ? -10.612 -14.390 38.247 1.00 42.94 145 SER A O 1
ATOM 1082 N N . ARG A 1 146 ? -12.324 -12.935 37.923 1.00 45.50 146 ARG A N 1
ATOM 1083 C CA . ARG A 1 146 ? -12.110 -12.165 39.148 1.00 45.50 146 ARG A CA 1
ATOM 1084 C C . ARG A 1 146 ? -12.116 -13.225 40.225 1.00 45.50 146 ARG A C 1
ATOM 1086 O O . ARG A 1 146 ? -13.176 -13.816 40.451 1.00 45.50 146 ARG A O 1
ATOM 1093 N N . ALA A 1 147 ? -10.933 -13.548 40.753 1.00 42.47 147 ALA A N 1
ATOM 1094 C CA . ALA A 1 147 ? -10.782 -14.551 41.783 1.00 42.47 147 ALA A CA 1
ATOM 1095 C C . ALA A 1 147 ? -11.865 -14.192 42.777 1.00 42.47 147 ALA A C 1
ATOM 1097 O O . ALA A 1 147 ? -11.895 -13.029 43.196 1.00 42.47 147 ALA A O 1
ATOM 1098 N N . ARG A 1 148 ? -12.836 -15.108 42.957 1.00 44.97 148 ARG A N 1
ATOM 1099 C CA . ARG A 1 148 ? -14.014 -14.915 43.808 1.00 44.97 148 ARG A CA 1
ATOM 1100 C C . ARG A 1 148 ? -13.546 -14.054 44.957 1.00 44.97 148 ARG A C 1
ATOM 1102 O O . ARG A 1 148 ? -12.689 -14.514 45.710 1.00 44.97 148 ARG A O 1
ATOM 1109 N N . SER A 1 149 ? -14.004 -12.800 44.986 1.00 47.03 149 SER A N 1
ATOM 1110 C CA . SER A 1 149 ? -13.687 -11.862 46.055 1.00 47.03 149 SER A CA 1
ATOM 1111 C C . SER A 1 149 ? -13.791 -12.671 47.331 1.00 47.03 149 SER A C 1
ATOM 1113 O O . SER A 1 149 ? -14.862 -13.247 47.564 1.00 47.03 149 SER A O 1
ATOM 1115 N N . GLY A 1 150 ? -12.657 -12.851 48.019 1.00 45.50 150 GLY A N 1
ATOM 1116 C CA . GLY A 1 150 ? -12.561 -13.760 49.151 1.00 45.50 150 GLY A CA 1
ATOM 1117 C C . GLY A 1 150 ? -13.786 -13.567 50.027 1.00 45.50 150 GLY A C 1
ATOM 1118 O O . GLY A 1 150 ? -14.206 -12.425 50.236 1.00 45.50 150 GLY A O 1
ATOM 1119 N N . ALA A 1 151 ? -14.411 -14.676 50.428 1.00 57.44 151 ALA A N 1
ATOM 1120 C CA . ALA A 1 151 ? -15.594 -14.650 51.275 1.00 57.44 151 ALA A CA 1
ATOM 1121 C C . ALA A 1 151 ? -15.412 -13.569 52.358 1.00 57.44 151 ALA A C 1
ATOM 1123 O O . ALA A 1 151 ? -14.325 -13.505 52.946 1.00 57.44 151 ALA A O 1
ATOM 1124 N N . PRO A 1 152 ? -16.409 -12.688 52.567 1.00 52.44 152 PRO A N 1
ATOM 1125 C CA . PRO A 1 152 ? -16.259 -11.503 53.402 1.00 52.44 152 PRO A CA 1
ATOM 1126 C C . PRO A 1 152 ? -15.646 -11.912 54.734 1.00 52.44 152 PRO A C 1
ATOM 1128 O O . PRO A 1 152 ? -16.176 -12.775 55.438 1.00 52.44 152 PRO A O 1
ATOM 1131 N N . THR A 1 153 ? -14.484 -11.342 55.056 1.00 71.06 153 THR A N 1
ATOM 1132 C CA . THR A 1 153 ? -13.776 -11.716 56.282 1.00 71.06 153 THR A CA 1
ATOM 1133 C C . THR A 1 153 ? -14.696 -11.470 57.480 1.00 71.06 153 THR A C 1
ATOM 1135 O O . THR A 1 153 ? -15.516 -10.550 57.478 1.00 71.06 153 THR A O 1
ATOM 1138 N N . ARG A 1 154 ? -14.573 -12.276 58.540 1.00 63.12 154 ARG A N 1
ATOM 1139 C CA . ARG A 1 154 ? -15.410 -12.193 59.757 1.00 63.12 154 ARG A CA 1
ATOM 1140 C C . ARG A 1 154 ? -15.519 -10.762 60.324 1.00 63.12 154 ARG A C 1
ATOM 1142 O O . ARG A 1 154 ? -16.547 -10.399 60.890 1.00 63.12 154 ARG A O 1
ATOM 1149 N N . ARG A 1 155 ? -14.492 -9.930 60.105 1.00 59.81 155 ARG A N 1
ATOM 1150 C CA . ARG A 1 155 ? -14.453 -8.501 60.467 1.00 59.81 155 ARG A CA 1
ATOM 1151 C C . ARG A 1 155 ? -15.441 -7.639 59.674 1.00 59.81 155 ARG A C 1
ATOM 1153 O O . ARG A 1 155 ? -16.011 -6.701 60.225 1.00 59.81 155 ARG A O 1
ATOM 1160 N N . GLU A 1 156 ? -15.676 -7.956 58.408 1.00 63.47 156 GLU A N 1
ATOM 1161 C CA . GLU A 1 156 ? -16.602 -7.237 57.531 1.00 63.47 156 GLU A CA 1
ATOM 1162 C C . GLU A 1 156 ? -18.063 -7.588 57.843 1.00 63.47 156 GLU A C 1
ATOM 1164 O O . GLU A 1 156 ? -18.917 -6.701 57.906 1.00 63.47 156 GLU A O 1
ATOM 1169 N N . HIS A 1 157 ? -18.331 -8.856 58.181 1.00 65.50 157 HIS A N 1
ATOM 1170 C CA . HIS A 1 157 ? -19.619 -9.283 58.738 1.00 65.50 157 HIS A CA 1
ATOM 1171 C C . HIS A 1 157 ? -19.927 -8.588 60.071 1.00 65.50 157 HIS A C 1
ATOM 1173 O O . HIS A 1 157 ? -21.039 -8.098 60.264 1.00 65.50 157 HIS A O 1
ATOM 1179 N N . GLN A 1 158 ? -18.940 -8.475 60.966 1.00 68.25 158 GLN A N 1
ATOM 1180 C CA . GLN A 1 158 ? -19.096 -7.764 62.240 1.00 68.25 158 GLN A CA 1
ATOM 1181 C C . GLN A 1 158 ? -19.324 -6.258 62.047 1.00 68.25 158 GLN A C 1
ATOM 1183 O O . GLN A 1 158 ? -20.164 -5.674 62.730 1.00 68.25 158 GLN A O 1
ATOM 1188 N N . ARG A 1 159 ? -18.647 -5.620 61.081 1.00 69.00 159 ARG A N 1
ATOM 1189 C CA . ARG A 1 159 ? -18.882 -4.207 60.734 1.00 69.00 159 ARG A CA 1
ATOM 1190 C C . ARG A 1 159 ? -20.282 -3.967 60.166 1.00 69.00 159 ARG A C 1
ATOM 1192 O O . ARG A 1 159 ? -20.920 -2.989 60.552 1.00 69.00 159 ARG A O 1
ATOM 1199 N N . ARG A 1 160 ? -20.771 -4.857 59.293 1.00 68.50 160 ARG A N 1
ATOM 1200 C CA . ARG A 1 160 ? -22.136 -4.799 58.735 1.00 68.50 160 ARG A CA 1
ATOM 1201 C C . ARG A 1 160 ? -23.215 -5.061 59.788 1.00 68.50 160 ARG A C 1
ATOM 1203 O O . ARG A 1 160 ? -24.254 -4.413 59.765 1.00 68.50 160 ARG A O 1
ATOM 1210 N N . ALA A 1 161 ? -22.966 -5.964 60.736 1.00 67.06 161 ALA A N 1
ATOM 1211 C CA . ALA A 1 161 ? -23.872 -6.189 61.861 1.00 67.06 161 ALA A CA 1
ATOM 1212 C C . ALA A 1 161 ? -23.944 -4.956 62.776 1.00 67.06 161 ALA A C 1
ATOM 1214 O O . ALA A 1 161 ? -25.030 -4.518 63.137 1.00 67.06 161 ALA A O 1
ATOM 1215 N N . ARG A 1 162 ? -22.794 -4.340 63.077 1.00 66.88 162 ARG A N 1
ATOM 1216 C CA . ARG A 1 162 ? -22.709 -3.157 63.943 1.00 66.88 162 ARG A CA 1
ATOM 1217 C C . ARG A 1 162 ? -23.332 -1.908 63.310 1.00 66.88 162 ARG A C 1
ATOM 1219 O O . ARG A 1 162 ? -23.947 -1.122 64.015 1.00 66.88 162 ARG A O 1
ATOM 1226 N N . THR A 1 163 ? -23.211 -1.742 61.992 1.00 65.75 163 THR A N 1
ATOM 1227 C CA . THR A 1 163 ? -23.879 -0.653 61.251 1.00 65.75 163 THR A CA 1
ATOM 1228 C C . THR A 1 163 ? -25.389 -0.846 61.202 1.00 65.75 163 THR A C 1
ATOM 1230 O O . THR A 1 163 ? -26.103 0.087 61.537 1.00 65.75 163 THR A O 1
ATOM 1233 N N . LYS A 1 164 ? -25.886 -2.063 60.941 1.00 67.69 164 LYS A N 1
ATOM 1234 C CA . LYS A 1 164 ? -27.328 -2.355 61.037 1.00 67.69 164 LYS A CA 1
ATOM 1235 C C . LYS A 1 164 ? -27.893 -2.150 62.445 1.00 67.69 164 LYS A C 1
ATOM 1237 O O . LYS A 1 164 ? -29.025 -1.709 62.590 1.00 67.69 164 LYS A O 1
ATOM 1242 N N . GLN A 1 165 ? -27.113 -2.454 63.481 1.00 64.81 165 GLN A N 1
ATOM 1243 C CA . GLN A 1 165 ? -27.517 -2.248 64.874 1.00 64.81 165 GLN A CA 1
ATOM 1244 C C . GLN A 1 165 ? -27.559 -0.756 65.252 1.00 64.81 165 GLN A C 1
ATOM 1246 O O . GLN A 1 165 ? -28.413 -0.353 66.035 1.00 64.81 165 GLN A O 1
ATOM 1251 N N . LEU A 1 166 ? -26.684 0.065 64.658 1.00 58.69 166 LEU A N 1
ATOM 1252 C CA . LEU A 1 166 ? -26.701 1.526 64.791 1.00 58.69 166 LEU A CA 1
ATOM 1253 C C . LEU A 1 166 ? -27.833 2.169 63.972 1.00 58.69 166 LEU A C 1
ATOM 1255 O O . LEU A 1 166 ? -28.489 3.078 64.458 1.00 58.69 166 LEU A O 1
ATOM 1259 N N . GLU A 1 167 ? -28.127 1.678 62.768 1.00 58.78 167 GLU A N 1
ATOM 1260 C CA . GLU A 1 167 ? -29.283 2.136 61.981 1.00 58.78 167 GLU A CA 1
ATOM 1261 C C . GLU A 1 167 ? -30.608 1.787 62.677 1.00 58.78 167 GLU A C 1
ATOM 1263 O O . GLU A 1 167 ? -31.512 2.618 62.742 1.00 58.78 167 GLU A O 1
ATOM 1268 N N . ALA A 1 168 ? -30.703 0.604 63.294 1.00 58.91 168 ALA A N 1
ATOM 1269 C CA . ALA A 1 168 ? -31.862 0.207 64.091 1.00 58.91 168 ALA A CA 1
ATOM 1270 C C . ALA A 1 168 ? -32.032 1.042 65.375 1.00 58.91 168 ALA A C 1
ATOM 1272 O O . ALA A 1 168 ? -33.159 1.216 65.832 1.00 58.91 168 ALA A O 1
ATOM 1273 N N . SER A 1 169 ? -30.948 1.588 65.944 1.00 53.22 169 SER A N 1
ATOM 1274 C CA . SER A 1 169 ? -31.030 2.457 67.126 1.00 53.22 169 SER A CA 1
ATOM 1275 C C . SER A 1 169 ? -31.346 3.921 66.793 1.00 53.22 169 SER A C 1
ATOM 1277 O O . SER A 1 169 ? -31.632 4.688 67.707 1.00 53.22 169 SER A O 1
ATOM 1279 N N . TRP A 1 170 ? -31.298 4.313 65.514 1.00 50.09 170 TRP A N 1
ATOM 1280 C CA . TRP A 1 170 ? -31.608 5.672 65.040 1.00 50.09 170 TRP A CA 1
ATOM 1281 C C . TRP A 1 170 ? -32.872 5.748 64.158 1.00 50.09 170 TRP A C 1
ATOM 1283 O O . TRP A 1 170 ? -33.386 6.836 63.923 1.00 50.09 170 TRP A O 1
ATOM 1293 N N . GLY A 1 171 ? -33.428 4.616 63.711 1.00 44.53 171 GLY A N 1
ATOM 1294 C CA . GLY A 1 171 ? -34.590 4.544 62.809 1.00 44.53 171 GLY A CA 1
ATOM 1295 C C . GLY A 1 171 ? -35.975 4.727 63.450 1.00 44.53 171 GLY A C 1
ATOM 1296 O O . GLY A 1 171 ? -36.971 4.329 62.852 1.00 44.53 171 GLY A O 1
ATOM 1297 N N . GLY A 1 172 ? -36.066 5.296 64.656 1.00 44.06 172 GLY A N 1
ATOM 1298 C CA . GLY A 1 172 ? -37.333 5.490 65.375 1.00 44.06 172 GLY A CA 1
ATOM 1299 C C . GLY A 1 172 ? -38.168 6.694 64.922 1.00 44.06 172 GLY A C 1
ATOM 1300 O O . GLY A 1 172 ? -39.262 6.907 65.435 1.00 44.06 172 GLY A O 1
ATOM 1301 N N . SER A 1 173 ? -37.693 7.522 63.993 1.00 45.28 173 SER A N 1
ATOM 1302 C CA . SER A 1 173 ? -38.445 8.692 63.526 1.00 45.28 173 SER A CA 1
ATOM 1303 C C . SER A 1 173 ? -37.989 9.087 62.131 1.00 45.28 173 SER A C 1
ATOM 1305 O O . SER A 1 173 ? -36.955 9.720 61.996 1.00 45.28 173 SER A O 1
ATOM 1307 N N . VAL A 1 174 ? -38.730 8.645 61.115 1.00 42.09 174 VAL A N 1
ATOM 1308 C CA . VAL A 1 174 ? -39.070 9.316 59.839 1.00 42.09 174 VAL A CA 1
ATOM 1309 C C . VAL A 1 174 ? -39.556 8.203 58.907 1.00 42.09 174 VAL A C 1
ATOM 1311 O O . VAL A 1 174 ? -38.813 7.630 58.115 1.00 42.09 174 VAL A O 1
ATOM 1314 N N . ALA A 1 175 ? -40.832 7.859 59.043 1.00 39.31 175 ALA A N 1
ATOM 1315 C CA . ALA A 1 175 ? -41.575 7.105 58.049 1.00 39.31 175 ALA A CA 1
ATOM 1316 C C . ALA A 1 175 ? -42.791 7.955 57.696 1.00 39.31 175 ALA A C 1
ATOM 1318 O O . ALA A 1 175 ? -43.743 7.976 58.463 1.00 39.31 175 ALA A O 1
ATOM 1319 N N . MET A 1 176 ? -42.727 8.700 56.592 1.00 34.94 176 MET A N 1
ATOM 1320 C CA . MET A 1 176 ? -43.895 9.222 55.875 1.00 34.94 176 MET A CA 1
ATOM 1321 C C . MET A 1 176 ? -43.451 9.770 54.507 1.00 34.94 176 MET A C 1
ATOM 1323 O O . MET A 1 176 ? -42.607 10.656 54.438 1.00 34.94 176 MET A O 1
ATOM 1327 N N . LEU A 1 177 ? -44.111 9.251 53.464 1.00 34.84 177 LEU A N 1
ATOM 1328 C CA . LEU A 1 177 ? -44.303 9.803 52.111 1.00 34.84 177 LEU A CA 1
ATOM 1329 C C . LEU A 1 177 ? -43.165 9.669 51.080 1.00 34.84 177 LEU A C 1
ATOM 1331 O O . LEU A 1 177 ? -42.156 10.362 51.128 1.00 34.84 177 LEU A O 1
ATOM 1335 N N . GLY A 1 178 ? -43.419 8.846 50.051 1.00 31.03 178 GLY A N 1
ATOM 1336 C CA . GLY A 1 178 ? -42.706 8.905 48.771 1.00 31.03 178 GLY A CA 1
ATOM 1337 C C . GLY A 1 178 ? -42.619 7.573 48.025 1.00 31.03 178 GLY A C 1
ATOM 1338 O O . GLY A 1 178 ? -41.557 6.966 47.955 1.00 31.03 178 GLY A O 1
ATOM 1339 N N . THR A 1 179 ? -43.729 7.102 47.458 1.00 42.72 179 THR A N 1
ATOM 1340 C CA . THR A 1 179 ? -43.774 5.951 46.543 1.00 42.72 179 THR A CA 1
ATOM 1341 C C . THR A 1 179 ? -43.118 6.294 45.201 1.00 42.72 179 THR A C 1
ATOM 1343 O O . THR A 1 179 ? -43.631 7.131 44.462 1.00 42.72 179 THR A O 1
ATOM 1346 N N . GLY A 1 180 ? -42.028 5.607 44.855 1.00 34.00 180 GLY A N 1
ATOM 1347 C CA . GLY A 1 180 ? -41.412 5.637 43.525 1.00 34.00 180 GLY A CA 1
ATOM 1348 C C . GLY A 1 180 ? -40.502 4.426 43.339 1.00 34.00 180 GLY A C 1
ATOM 1349 O O . GLY A 1 180 ? -39.352 4.435 43.768 1.00 34.00 180 GLY A O 1
ATOM 1350 N N . GLY A 1 181 ? -41.035 3.343 42.770 1.00 37.09 181 GLY A N 1
ATOM 1351 C CA . GLY A 1 181 ? -40.287 2.102 42.558 1.00 37.09 181 GLY A CA 1
ATOM 1352 C C . GLY A 1 181 ? -39.201 2.255 41.479 1.00 37.09 181 GLY A C 1
ATOM 1353 O O . GLY A 1 181 ? -39.464 2.873 40.447 1.00 37.09 181 GLY A O 1
ATOM 1354 N N . PRO A 1 182 ? -37.991 1.692 41.659 1.00 37.81 182 PRO A N 1
ATOM 1355 C CA . PRO A 1 182 ? -36.959 1.744 40.631 1.00 37.81 182 PRO A CA 1
ATOM 1356 C C . PRO A 1 182 ? -37.269 0.780 39.475 1.00 37.81 182 PRO A C 1
ATOM 1358 O O . PRO A 1 182 ? -37.448 -0.425 39.664 1.00 37.81 182 PRO A O 1
ATOM 1361 N N . MET A 1 183 ? -37.298 1.335 38.261 1.00 41.56 183 MET A N 1
ATOM 1362 C CA . MET A 1 183 ? -37.407 0.630 36.982 1.00 41.56 183 MET A CA 1
ATOM 1363 C C . MET A 1 183 ? -36.371 -0.496 36.828 1.00 41.56 183 MET A C 1
ATOM 1365 O O . MET A 1 183 ? -35.204 -0.375 37.203 1.00 41.56 183 MET A O 1
ATOM 1369 N N . SER A 1 184 ? -36.810 -1.599 36.218 1.00 39.53 184 SER A N 1
ATOM 1370 C CA . SER A 1 184 ? -36.007 -2.799 35.988 1.00 39.53 184 SER A CA 1
ATOM 1371 C C . SER A 1 184 ? -34.818 -2.550 35.043 1.00 39.53 184 SER A C 1
ATOM 1373 O O . SER A 1 184 ? -34.939 -1.904 34.004 1.00 39.53 184 SER A O 1
ATOM 1375 N N . ARG A 1 185 ? -33.666 -3.148 35.371 1.00 47.75 185 ARG A N 1
ATOM 1376 C CA . ARG A 1 185 ? -32.389 -3.155 34.618 1.00 47.75 185 ARG A CA 1
ATOM 1377 C C . ARG A 1 185 ? -32.454 -3.763 33.201 1.00 47.75 185 ARG A C 1
ATOM 1379 O O . ARG A 1 185 ? -31.412 -4.032 32.613 1.00 47.75 185 ARG A O 1
ATOM 1386 N N . ARG A 1 186 ? -33.645 -3.992 32.644 1.00 44.28 186 ARG A N 1
ATOM 1387 C CA . ARG A 1 186 ? -33.850 -4.537 31.294 1.00 44.28 186 ARG A CA 1
ATOM 1388 C C . ARG A 1 186 ? -34.044 -3.464 30.212 1.00 44.28 186 ARG A C 1
ATOM 1390 O O . ARG A 1 186 ? -34.039 -3.815 29.042 1.00 44.28 186 ARG A O 1
ATOM 1397 N N . SER A 1 187 ? -34.112 -2.180 30.574 1.00 36.25 187 SER A N 1
ATOM 1398 C CA . SER A 1 187 ? -34.406 -1.087 29.624 1.00 36.25 187 SER A CA 1
ATOM 1399 C C . SER A 1 187 ? -33.213 -0.191 29.245 1.00 36.25 187 SER A C 1
ATOM 1401 O O . SER A 1 187 ? -33.409 0.826 28.594 1.00 36.25 187 SER A O 1
ATOM 1403 N N . VAL A 1 188 ? -31.974 -0.545 29.617 1.00 40.62 188 VAL A N 1
ATOM 1404 C CA . VAL A 1 188 ? -30.755 0.228 29.256 1.00 40.62 188 VAL A CA 1
ATOM 1405 C C . VAL A 1 188 ? -29.949 -0.444 28.125 1.00 40.62 188 VAL A C 1
ATOM 1407 O O . VAL A 1 188 ? -28.974 0.110 27.634 1.00 40.62 188 VAL A O 1
ATOM 1410 N N . ALA A 1 189 ? -30.378 -1.616 27.646 1.00 33.53 189 ALA A N 1
ATOM 1411 C CA . ALA A 1 189 ? -29.675 -2.385 26.612 1.00 33.53 189 ALA A CA 1
ATOM 1412 C C . ALA A 1 189 ? -30.168 -2.138 25.168 1.00 33.53 189 ALA A C 1
ATOM 1414 O O . ALA A 1 189 ? -29.709 -2.817 24.257 1.00 33.53 189 ALA A O 1
ATOM 1415 N N . THR A 1 190 ? -31.060 -1.167 24.934 1.00 33.16 190 THR A N 1
ATOM 1416 C CA . THR A 1 190 ? -31.697 -0.957 23.612 1.00 33.16 190 THR A CA 1
ATOM 1417 C C . THR A 1 190 ? -31.359 0.395 22.962 1.00 33.16 190 THR A C 1
ATOM 1419 O O . THR A 1 190 ? -31.947 0.746 21.950 1.00 33.16 190 THR A O 1
ATOM 1422 N N . LEU A 1 191 ? -30.398 1.171 23.482 1.00 29.38 191 LEU A N 1
ATOM 1423 C CA . LEU A 1 191 ? -30.055 2.495 22.920 1.00 29.38 191 LEU A CA 1
ATOM 1424 C C . LEU A 1 191 ? -28.550 2.725 22.701 1.00 29.38 191 LEU A C 1
ATOM 1426 O O . LEU A 1 191 ? -28.048 3.810 22.958 1.00 29.38 191 LEU A O 1
ATOM 1430 N N . MET A 1 192 ? -27.833 1.720 22.190 1.00 30.14 192 MET A N 1
ATOM 1431 C CA . MET A 1 192 ? -26.542 1.900 21.494 1.00 30.14 192 MET A CA 1
ATOM 1432 C C . MET A 1 192 ? -26.471 0.938 20.297 1.00 30.14 192 MET A C 1
ATOM 1434 O O . MET A 1 192 ? -25.541 0.153 20.156 1.00 30.14 192 MET A O 1
ATOM 1438 N N . ALA A 1 193 ? -27.519 0.948 19.475 1.00 35.66 193 ALA A N 1
ATOM 1439 C CA . ALA A 1 193 ? -27.624 0.143 18.261 1.00 35.66 193 ALA A CA 1
ATOM 1440 C C . ALA A 1 193 ? -28.120 0.987 17.079 1.00 35.66 193 ALA A C 1
ATOM 1442 O O . ALA A 1 193 ? -28.938 0.517 16.310 1.00 35.66 193 ALA A O 1
ATOM 1443 N N . ILE A 1 194 ? -27.657 2.236 16.953 1.00 41.47 194 ILE A N 1
ATOM 1444 C CA . ILE A 1 194 ? -27.677 3.008 15.701 1.00 41.47 194 ILE A CA 1
ATOM 1445 C C . ILE A 1 194 ? -26.447 3.925 15.737 1.00 41.47 194 ILE A C 1
ATOM 1447 O O . ILE A 1 194 ? -26.488 5.032 16.263 1.00 41.47 194 ILE A O 1
ATOM 1451 N N . GLY A 1 195 ? -25.325 3.418 15.237 1.00 30.33 195 GLY A N 1
ATOM 1452 C CA . GLY A 1 195 ? -24.132 4.190 14.904 1.00 30.33 195 GLY A CA 1
ATOM 1453 C C . GLY A 1 195 ? -23.803 3.864 13.460 1.00 30.33 195 GLY A C 1
ATOM 1454 O O . GLY A 1 195 ? -23.086 2.907 13.196 1.00 30.33 195 GLY A O 1
ATOM 1455 N N . LEU A 1 196 ? -24.476 4.581 12.563 1.00 31.67 196 LEU A N 1
ATOM 1456 C CA . LEU A 1 196 ? -24.453 4.420 11.117 1.00 31.67 196 LEU A CA 1
ATOM 1457 C C . LEU A 1 196 ? -23.038 4.192 10.572 1.00 31.67 196 LEU A C 1
ATOM 1459 O O . LEU A 1 196 ? -22.144 5.017 10.745 1.00 31.67 196 LEU A O 1
ATOM 1463 N N . VAL A 1 197 ? -22.906 3.121 9.794 1.00 39.53 197 VAL A N 1
ATOM 1464 C CA . VAL A 1 197 ? -22.037 3.106 8.622 1.00 39.53 197 VAL A CA 1
ATOM 1465 C C . VAL A 1 197 ? -22.556 4.189 7.669 1.00 39.53 197 VAL A C 1
ATOM 1467 O O . VAL A 1 197 ? -23.506 3.968 6.927 1.00 39.53 197 VAL A O 1
ATOM 1470 N N . ALA A 1 198 ? -21.950 5.369 7.713 1.00 32.72 198 ALA A N 1
ATOM 1471 C CA . ALA A 1 198 ? -21.885 6.288 6.581 1.00 32.72 198 ALA A CA 1
ATOM 1472 C C . ALA A 1 198 ? -20.425 6.209 6.107 1.00 32.72 198 ALA A C 1
ATOM 1474 O O . ALA A 1 198 ? -19.541 6.778 6.733 1.00 32.72 198 ALA A O 1
ATOM 1475 N N . SER A 1 199 ? -20.051 5.306 5.197 1.00 32.44 199 SER A N 1
ATOM 1476 C CA . SER A 1 199 ? -20.234 5.489 3.753 1.00 32.44 199 SER A CA 1
ATOM 1477 C C . SER A 1 199 ? -20.299 6.966 3.346 1.00 32.44 199 SER A C 1
ATOM 1479 O O . SER A 1 199 ? -21.361 7.517 3.092 1.00 32.44 199 SER A O 1
ATOM 1481 N N . LEU A 1 200 ? -19.127 7.590 3.213 1.00 32.47 200 LEU A N 1
ATOM 1482 C CA . LEU A 1 200 ? -18.892 8.502 2.092 1.00 32.47 200 LEU A CA 1
ATOM 1483 C C . LEU A 1 200 ? -18.455 7.650 0.894 1.00 32.47 200 LEU A C 1
ATOM 1485 O O . LEU A 1 200 ? -17.321 7.684 0.440 1.00 32.47 200 LEU A O 1
ATOM 1489 N N . PHE A 1 201 ? -19.391 6.822 0.437 1.00 32.12 201 PHE A N 1
ATOM 1490 C CA . PHE A 1 201 ? -19.502 6.458 -0.963 1.00 32.12 201 PHE A CA 1
ATOM 1491 C C . PHE A 1 201 ? -20.564 7.420 -1.487 1.00 32.12 201 PHE A C 1
ATOM 1493 O O . PHE A 1 201 ? -21.707 7.369 -1.035 1.00 32.12 201 PHE A O 1
ATOM 1500 N N . VAL A 1 202 ? -20.182 8.347 -2.359 1.00 33.50 202 VAL A N 1
ATOM 1501 C CA . VAL A 1 202 ? -21.128 9.204 -3.078 1.00 33.50 202 VAL A CA 1
ATOM 1502 C C . VAL A 1 202 ? -21.439 8.500 -4.400 1.00 33.50 202 VAL A C 1
ATOM 1504 O O . VAL A 1 202 ? -20.562 8.467 -5.261 1.00 33.50 202 VAL A O 1
ATOM 1507 N N . PRO A 1 203 ? -22.638 7.924 -4.613 1.00 41.28 203 PRO A N 1
ATOM 1508 C CA . PRO A 1 203 ? -23.079 7.572 -5.949 1.00 41.28 203 PRO A CA 1
ATOM 1509 C C . PRO A 1 203 ? -23.690 8.806 -6.620 1.00 41.28 203 PRO A C 1
ATOM 1511 O O . PRO A 1 203 ? -24.458 9.558 -6.017 1.00 41.28 203 PRO A O 1
ATOM 1514 N N . GLY A 1 204 ? -23.305 9.015 -7.877 1.00 37.88 204 GLY A N 1
ATOM 1515 C CA . GLY A 1 204 ? -23.652 10.184 -8.671 1.00 37.88 204 GLY A CA 1
ATOM 1516 C C . GLY A 1 204 ? -25.151 10.398 -8.894 1.00 37.88 204 GLY A C 1
ATOM 1517 O O . GLY A 1 204 ? -25.914 9.467 -9.145 1.00 37.88 204 GLY A O 1
ATOM 1518 N N . GLY A 1 205 ? -25.530 11.675 -8.898 1.00 32.56 205 GLY A N 1
ATOM 1519 C CA . GLY A 1 205 ? -26.704 12.193 -9.591 1.00 32.56 205 GLY A CA 1
ATOM 1520 C C . GLY A 1 205 ? -26.251 13.059 -10.770 1.00 32.56 205 GLY A C 1
ATOM 1521 O O . GLY A 1 205 ? -25.453 13.977 -10.598 1.00 32.56 205 GLY A O 1
ATOM 1522 N N . ALA A 1 206 ? -26.737 12.741 -11.970 1.00 36.91 206 ALA A N 1
ATOM 1523 C CA . ALA A 1 206 ? -26.738 13.635 -13.132 1.00 36.91 206 ALA A CA 1
ATOM 1524 C C . ALA A 1 206 ? -27.758 14.780 -12.880 1.00 36.91 206 ALA A C 1
ATOM 1526 O O . ALA A 1 206 ? -28.621 14.630 -12.024 1.00 36.91 206 ALA A O 1
ATOM 1527 N N . VAL A 1 207 ? -27.787 15.945 -13.528 1.00 38.16 207 VAL A N 1
ATOM 1528 C CA . VAL A 1 207 ? -27.306 16.423 -14.829 1.00 38.16 207 VAL A CA 1
ATOM 1529 C C . VAL A 1 207 ? -27.150 17.949 -14.695 1.00 38.16 207 VAL A C 1
ATOM 1531 O O . VAL A 1 207 ? -28.022 18.587 -14.112 1.00 38.16 207 VAL A O 1
ATOM 1534 N N . ALA A 1 208 ? -26.122 18.539 -15.298 1.00 33.12 208 ALA A N 1
ATOM 1535 C CA . ALA A 1 208 ? -26.220 19.850 -15.938 1.00 33.12 208 ALA A CA 1
ATOM 1536 C C . ALA A 1 208 ? -25.148 19.899 -17.032 1.00 33.12 208 ALA A C 1
ATOM 1538 O O . ALA A 1 208 ? -23.963 19.678 -16.783 1.00 33.12 208 ALA A O 1
ATOM 1539 N N . SER A 1 209 ? -25.620 20.050 -18.260 1.00 47.75 209 SER A N 1
ATOM 1540 C CA . SER A 1 209 ? -24.849 20.346 -19.458 1.00 47.75 209 SER A CA 1
ATOM 1541 C C . SER A 1 209 ? -24.620 21.849 -19.548 1.00 47.75 209 SER A C 1
ATOM 1543 O O . SER A 1 209 ? -25.602 22.571 -19.447 1.00 47.75 209 SER A O 1
ATOM 1545 N N . GLU A 1 210 ? -23.380 22.260 -19.797 1.00 43.03 210 GLU A N 1
ATOM 1546 C CA . GLU A 1 210 ? -22.943 23.517 -20.439 1.00 43.03 210 GLU A CA 1
ATOM 1547 C C . GLU A 1 210 ? -21.429 23.314 -20.692 1.00 43.03 210 GLU A C 1
ATOM 1549 O O . GLU A 1 210 ? -20.678 22.983 -19.775 1.00 43.03 210 GLU A O 1
ATOM 1554 N N . ASP A 1 211 ? -21.062 22.982 -21.934 1.00 37.12 211 ASP A N 1
ATOM 1555 C CA . ASP A 1 211 ? -20.409 23.871 -22.923 1.00 37.12 211 ASP A CA 1
ATOM 1556 C C . ASP A 1 211 ? -18.874 23.820 -22.757 1.00 37.12 211 ASP A C 1
ATOM 1558 O O . ASP A 1 211 ? -18.319 24.168 -21.726 1.00 37.12 211 ASP A O 1
ATOM 1562 N N . ASP A 1 212 ? -18.111 23.132 -23.612 1.00 51.41 212 ASP A N 1
ATOM 1563 C CA . ASP A 1 212 ? -17.569 23.680 -24.872 1.00 51.41 212 ASP A CA 1
ATOM 1564 C C . ASP A 1 212 ? -17.146 25.156 -24.805 1.00 51.41 212 ASP A C 1
ATOM 1566 O O . ASP A 1 212 ? -17.614 25.990 -25.568 1.00 51.41 212 ASP A O 1
ATOM 1570 N N . ALA A 1 213 ? -16.194 25.455 -23.916 1.00 38.84 213 ALA A N 1
ATOM 1571 C CA . ALA A 1 213 ? -15.203 26.513 -24.122 1.00 38.84 213 ALA A CA 1
ATOM 1572 C C . ALA A 1 213 ? -14.000 26.345 -23.172 1.00 38.84 213 ALA A C 1
ATOM 1574 O O . ALA A 1 213 ? -14.172 26.299 -21.955 1.00 38.84 213 ALA A O 1
ATOM 1575 N N . GLY A 1 214 ? -12.782 26.303 -23.724 1.00 32.66 214 GLY A N 1
ATOM 1576 C CA . GLY A 1 214 ? -11.532 26.539 -22.987 1.00 32.66 214 GLY A CA 1
ATOM 1577 C C . GLY A 1 214 ? -10.451 25.486 -23.232 1.00 32.66 214 GLY A C 1
ATOM 1578 O O . GLY A 1 214 ? -10.509 24.411 -22.636 1.00 32.66 214 GLY A O 1
ATOM 1579 N N . GLY A 1 215 ? -9.492 25.816 -24.104 1.00 42.94 215 GLY A N 1
ATOM 1580 C CA . GLY A 1 215 ? -8.215 25.110 -24.268 1.00 42.94 215 GLY A CA 1
ATOM 1581 C C . GLY A 1 215 ? -7.334 25.152 -23.008 1.00 42.94 215 GLY A C 1
ATOM 1582 O O . GLY A 1 215 ? -7.713 25.773 -22.013 1.00 42.94 215 GLY A O 1
ATOM 1583 N N . ASP A 1 216 ? -6.213 24.433 -23.067 1.00 53.84 216 ASP A N 1
ATOM 1584 C CA . ASP A 1 216 ? -5.093 24.327 -22.103 1.00 53.84 216 ASP A CA 1
ATOM 1585 C C . ASP A 1 216 ? -5.254 23.524 -20.808 1.00 53.84 216 ASP A C 1
ATOM 1587 O O . ASP A 1 216 ? -4.309 23.419 -20.044 1.00 53.84 216 ASP A O 1
ATOM 1591 N N . ARG A 1 217 ? -6.399 22.897 -20.500 1.00 66.44 217 ARG A N 1
ATOM 1592 C CA . ARG A 1 217 ? -6.504 22.076 -19.260 1.00 66.44 217 ARG A CA 1
ATOM 1593 C C . ARG A 1 217 ? -6.728 20.590 -19.463 1.00 66.44 217 ARG A C 1
ATOM 1595 O O . ARG A 1 217 ? -7.126 19.912 -18.524 1.00 66.44 217 ARG A O 1
ATOM 1602 N N . ASN A 1 218 ? -6.578 20.079 -20.679 1.00 85.81 218 ASN A N 1
ATOM 1603 C CA . ASN A 1 218 ? -6.675 18.637 -20.935 1.00 85.81 218 ASN A CA 1
ATOM 1604 C C . ASN A 1 218 ? -5.342 18.035 -21.384 1.00 85.81 218 ASN A C 1
ATOM 1606 O O . ASN A 1 218 ? -5.308 16.833 -21.626 1.00 85.81 218 ASN A O 1
ATOM 1610 N N . GLU A 1 219 ? -4.304 18.851 -21.503 1.00 93.00 219 GLU A N 1
ATOM 1611 C CA . GLU A 1 219 ? -2.941 18.432 -21.795 1.00 93.00 219 GLU A CA 1
ATOM 1612 C C . GLU A 1 219 ? -2.172 18.402 -20.476 1.00 93.00 219 GLU A C 1
ATOM 1614 O O . GLU A 1 219 ? -2.327 19.288 -19.631 1.00 93.00 219 GLU A O 1
ATOM 1619 N N . LEU A 1 220 ? -1.486 17.290 -20.243 1.00 95.38 220 LEU A N 1
ATOM 1620 C CA . LEU A 1 220 ? -0.635 17.065 -19.085 1.00 95.38 220 LEU A CA 1
ATOM 1621 C C . LEU A 1 220 ? 0.701 16.534 -19.576 1.00 95.38 220 LEU A C 1
ATOM 1623 O O . LEU A 1 220 ? 0.721 15.748 -20.514 1.00 95.38 220 LEU A O 1
ATOM 1627 N N . GLU A 1 221 ? 1.768 16.866 -18.877 1.00 96.19 221 GLU A N 1
ATOM 1628 C CA . GLU A 1 221 ? 3.123 16.413 -19.184 1.00 96.19 221 GLU A CA 1
ATOM 1629 C C . GLU A 1 221 ? 3.730 15.668 -17.989 1.00 96.19 221 GLU A C 1
ATOM 1631 O O . GLU A 1 221 ? 3.279 15.814 -16.843 1.00 96.19 221 GLU A O 1
ATOM 1636 N N . ALA A 1 222 ? 4.751 14.856 -18.245 1.00 96.75 222 ALA A N 1
ATOM 1637 C CA . ALA A 1 222 ? 5.573 14.234 -17.220 1.00 96.75 222 ALA A CA 1
ATOM 1638 C C . ALA A 1 222 ? 7.013 14.024 -17.703 1.00 96.75 222 ALA A C 1
ATOM 1640 O O . ALA A 1 222 ? 7.262 13.170 -18.551 1.00 96.75 222 ALA A O 1
ATOM 1641 N N . ASP A 1 223 ? 7.958 14.690 -17.037 1.00 97.19 223 ASP A N 1
ATOM 1642 C CA . ASP A 1 223 ? 9.389 14.398 -17.153 1.00 97.19 223 ASP A CA 1
ATOM 1643 C C . ASP A 1 223 ? 9.724 13.067 -16.468 1.00 97.19 223 ASP A C 1
ATOM 1645 O O . ASP A 1 223 ? 9.694 12.942 -15.231 1.00 97.19 223 ASP A O 1
ATOM 1649 N N . LEU A 1 224 ? 10.059 12.057 -17.263 1.00 96.31 224 LEU A N 1
ATOM 1650 C CA . LEU A 1 224 ? 10.408 10.724 -16.802 1.00 96.31 224 LEU A CA 1
ATOM 1651 C C . LEU A 1 224 ? 11.913 10.629 -16.531 1.00 96.31 224 LEU A C 1
ATOM 1653 O O . LEU A 1 224 ? 12.750 10.974 -17.358 1.00 96.31 224 LEU A O 1
ATOM 1657 N N . ASN A 1 225 ? 12.286 10.114 -15.360 1.00 96.75 225 ASN A N 1
ATOM 1658 C CA . ASN A 1 225 ? 13.692 9.871 -15.039 1.00 96.75 225 ASN A CA 1
ATOM 1659 C C . ASN A 1 225 ? 13.832 8.634 -14.153 1.00 96.75 225 ASN A C 1
ATOM 1661 O O . ASN A 1 225 ? 13.126 8.504 -13.147 1.00 96.75 225 ASN A O 1
ATOM 1665 N N . GLY A 1 226 ? 14.770 7.741 -14.460 1.00 95.31 226 GLY A N 1
ATOM 1666 C CA . GLY A 1 226 ? 14.924 6.502 -13.690 1.00 95.31 226 GLY A CA 1
ATOM 1667 C C . GLY A 1 226 ? 15.477 6.716 -12.280 1.00 95.31 226 GLY A C 1
ATOM 1668 O O . GLY A 1 226 ? 15.279 5.894 -11.386 1.00 95.31 226 GLY A O 1
ATOM 1669 N N . ARG A 1 227 ? 16.050 7.889 -11.981 1.00 94.81 227 ARG A N 1
ATOM 1670 C CA . ARG A 1 227 ? 16.388 8.290 -10.600 1.00 94.81 227 ARG A CA 1
ATOM 1671 C C . ARG A 1 227 ? 15.160 8.610 -9.753 1.00 94.81 227 ARG A C 1
ATOM 1673 O O . ARG A 1 227 ? 15.250 8.660 -8.522 1.00 94.81 227 ARG A O 1
ATOM 1680 N N . ASN A 1 228 ? 14.025 8.884 -10.390 1.00 94.62 228 ASN A N 1
ATOM 1681 C CA . ASN A 1 228 ? 12.765 9.120 -9.698 1.00 94.62 228 ASN A CA 1
ATOM 1682 C C . ASN A 1 228 ? 12.048 7.822 -9.347 1.00 94.62 228 ASN A C 1
ATOM 1684 O O . ASN A 1 228 ? 11.168 7.862 -8.486 1.00 94.62 228 ASN A O 1
ATOM 1688 N N . GLU A 1 229 ? 12.448 6.699 -9.948 1.00 93.81 229 GLU A N 1
ATOM 1689 C CA . GLU A 1 229 ? 11.917 5.387 -9.610 1.00 93.81 229 GLU A CA 1
ATOM 1690 C C . GLU A 1 229 ? 12.160 5.033 -8.160 1.00 93.81 229 GLU A C 1
ATOM 1692 O O . GLU A 1 229 ? 13.225 5.309 -7.595 1.00 93.81 229 GLU A O 1
ATOM 1697 N N . LEU A 1 230 ? 11.137 4.425 -7.575 1.00 88.94 230 LEU A N 1
ATOM 1698 C CA . LEU A 1 230 ? 11.168 3.952 -6.210 1.00 88.94 230 LEU A CA 1
ATOM 1699 C C . LEU A 1 230 ? 11.112 2.448 -6.214 1.00 88.94 230 LEU A C 1
ATOM 1701 O O . LEU A 1 230 ? 10.161 1.862 -6.730 1.00 88.94 230 LEU A O 1
ATOM 1705 N N . ASP A 1 231 ? 12.074 1.855 -5.530 1.00 83.12 231 ASP A N 1
ATOM 1706 C CA . ASP A 1 231 ? 12.046 0.434 -5.259 1.00 83.12 231 ASP A CA 1
ATOM 1707 C C . ASP A 1 231 ? 10.713 0.092 -4.564 1.00 83.12 231 ASP A C 1
ATOM 1709 O O . ASP A 1 231 ? 10.358 0.730 -3.563 1.00 83.12 231 ASP A O 1
ATOM 1713 N N . PRO A 1 232 ? 9.934 -0.869 -5.083 1.00 70.81 232 PRO A N 1
ATOM 1714 C CA . PRO A 1 232 ? 8.584 -1.146 -4.599 1.00 70.81 232 PRO A CA 1
ATOM 1715 C C . PRO A 1 232 ? 8.528 -1.592 -3.136 1.00 70.81 232 PRO A C 1
ATOM 1717 O O . PRO A 1 232 ? 7.448 -1.575 -2.542 1.00 70.81 232 PRO A O 1
ATOM 1720 N N . MET A 1 233 ? 9.660 -1.970 -2.535 1.00 59.06 233 MET A N 1
ATOM 1721 C CA . MET A 1 233 ? 9.711 -2.530 -1.186 1.00 59.06 233 MET A CA 1
ATOM 1722 C C . MET A 1 233 ? 10.438 -1.628 -0.197 1.00 59.06 233 MET A C 1
ATOM 1724 O O . MET A 1 233 ? 9.972 -1.437 0.925 1.00 59.06 233 MET A O 1
ATOM 1728 N N . THR A 1 234 ? 11.574 -1.070 -0.601 1.00 72.56 234 THR A N 1
ATOM 1729 C CA . THR A 1 234 ? 12.392 -0.174 0.220 1.00 72.56 234 THR A CA 1
ATOM 1730 C C . THR A 1 234 ? 11.994 1.286 0.057 1.00 72.56 234 THR A C 1
ATOM 1732 O O . THR A 1 234 ? 12.420 2.109 0.861 1.00 72.56 234 THR A O 1
ATOM 1735 N N . LEU A 1 235 ? 11.201 1.620 -0.972 1.00 72.75 235 LEU A N 1
ATOM 1736 C CA . LEU A 1 235 ? 10.859 2.988 -1.381 1.00 72.75 235 LEU A CA 1
ATOM 1737 C C . LEU A 1 235 ? 12.095 3.870 -1.604 1.00 72.75 235 LEU A C 1
ATOM 1739 O O . LEU A 1 235 ? 12.013 5.098 -1.600 1.00 72.75 235 LEU A O 1
ATOM 1743 N N . LYS A 1 236 ? 13.261 3.250 -1.808 1.00 80.75 236 LYS A N 1
ATOM 1744 C CA . LYS A 1 236 ? 14.498 3.958 -2.090 1.00 80.75 236 LYS A CA 1
ATOM 1745 C C . LYS A 1 236 ? 14.456 4.477 -3.521 1.00 80.75 236 LYS A C 1
ATOM 1747 O O . LYS A 1 236 ? 14.140 3.741 -4.452 1.00 80.75 236 LYS A O 1
ATOM 1752 N N . ARG A 1 237 ? 14.825 5.748 -3.680 1.00 88.06 237 ARG A N 1
ATOM 1753 C CA . ARG A 1 237 ? 14.975 6.391 -4.988 1.00 88.06 237 ARG A CA 1
ATOM 1754 C C . ARG A 1 237 ? 16.140 5.819 -5.790 1.00 88.06 237 ARG A C 1
ATOM 1756 O O . ARG A 1 237 ? 17.166 5.445 -5.219 1.00 88.06 237 ARG A O 1
ATOM 1763 N N . GLY A 1 238 ? 15.998 5.862 -7.111 1.00 89.44 238 GLY A N 1
ATOM 1764 C CA . GLY A 1 238 ? 17.000 5.380 -8.059 1.00 89.44 238 GLY A CA 1
ATOM 1765 C C . GLY A 1 238 ? 16.981 3.869 -8.221 1.00 89.44 238 GLY A C 1
ATOM 1766 O O . GLY A 1 238 ? 18.039 3.257 -8.315 1.00 89.44 238 GLY A O 1
ATOM 1767 N N . ALA A 1 239 ? 15.786 3.280 -8.192 1.00 90.50 239 ALA A N 1
ATOM 1768 C CA . ALA A 1 239 ? 15.586 1.859 -8.467 1.00 90.50 239 ALA A CA 1
ATOM 1769 C C . ALA A 1 239 ? 15.420 1.541 -9.963 1.00 90.50 239 ALA A C 1
ATOM 1771 O O . ALA A 1 239 ? 15.464 0.375 -10.342 1.00 90.50 239 ALA A O 1
ATOM 1772 N N . GLY A 1 240 ? 15.224 2.572 -10.786 1.00 92.75 240 GLY A N 1
ATOM 1773 C CA . GLY A 1 240 ? 15.082 2.478 -12.232 1.00 92.75 240 GLY A CA 1
ATOM 1774 C C . GLY A 1 240 ? 16.407 2.634 -12.961 1.00 92.75 240 GLY A C 1
ATOM 1775 O O . GLY A 1 240 ? 17.489 2.546 -12.373 1.00 92.75 240 GLY A O 1
ATOM 1776 N N . ASP A 1 241 ? 16.310 2.919 -14.252 1.00 94.50 241 ASP A N 1
ATOM 1777 C CA . ASP A 1 241 ? 17.462 3.094 -15.121 1.00 94.50 241 ASP A CA 1
ATOM 1778 C C . ASP A 1 241 ? 18.147 4.444 -14.848 1.00 94.50 241 ASP A C 1
ATOM 1780 O O . ASP A 1 241 ? 17.611 5.515 -15.123 1.00 94.50 241 ASP A O 1
ATOM 1784 N N . LEU A 1 242 ? 19.329 4.433 -14.226 1.00 94.81 242 LEU A N 1
ATOM 1785 C CA . LEU A 1 242 ? 19.923 5.640 -13.626 1.00 94.81 242 LEU A CA 1
ATOM 1786 C C . LEU A 1 242 ? 20.346 6.721 -14.634 1.00 94.81 242 LEU A C 1
ATOM 1788 O O . LEU A 1 242 ? 20.567 7.872 -14.223 1.00 94.81 242 LEU A O 1
ATOM 1792 N N . ASN A 1 243 ? 20.510 6.334 -15.897 1.00 92.25 243 ASN A N 1
ATOM 1793 C CA . ASN A 1 243 ? 20.748 7.203 -17.049 1.00 92.25 243 ASN A CA 1
ATOM 1794 C C . ASN A 1 243 ? 19.564 7.231 -18.026 1.00 92.25 243 ASN A C 1
ATOM 1796 O O . ASN A 1 243 ? 19.682 7.892 -19.049 1.00 92.25 243 ASN A O 1
ATOM 1800 N N . GLY A 1 244 ? 18.467 6.539 -17.714 1.00 94.44 244 GLY A N 1
ATOM 1801 C CA . GLY A 1 244 ? 17.247 6.555 -18.505 1.00 94.44 244 GLY A CA 1
ATOM 1802 C C . GLY A 1 244 ? 16.428 7.814 -18.253 1.00 94.44 244 GLY A C 1
ATOM 1803 O O . GLY A 1 244 ? 16.165 8.186 -17.099 1.00 94.44 244 GLY A O 1
ATOM 1804 N N . GLU A 1 245 ? 15.998 8.440 -19.339 1.00 95.50 245 GLU A N 1
ATOM 1805 C CA . GLU A 1 245 ? 15.204 9.668 -19.345 1.00 95.50 245 GLU A CA 1
ATOM 1806 C C . GLU A 1 245 ? 14.077 9.547 -20.375 1.00 95.50 245 GLU A C 1
ATOM 1808 O O . GLU A 1 245 ? 14.081 8.650 -21.219 1.00 95.50 245 GLU A O 1
ATOM 1813 N N . GLY A 1 246 ? 13.069 10.402 -20.270 1.00 94.69 246 GLY A N 1
ATOM 1814 C CA . GLY A 1 246 ? 11.975 10.443 -21.227 1.00 94.69 246 GLY A CA 1
ATOM 1815 C C . GLY A 1 246 ? 10.959 11.515 -20.885 1.00 94.69 246 GLY A C 1
ATOM 1816 O O . GLY A 1 246 ? 11.033 12.152 -19.835 1.00 94.69 246 GLY A O 1
ATOM 1817 N N . GLU A 1 247 ? 9.981 11.666 -21.755 1.00 95.50 247 GLU A N 1
ATOM 1818 C CA . GLU A 1 247 ? 8.907 12.639 -21.636 1.00 95.50 247 GLU A CA 1
ATOM 1819 C C . GLU A 1 247 ? 7.599 11.965 -22.037 1.00 95.50 247 GLU A C 1
ATOM 1821 O O . GLU A 1 247 ? 7.578 11.084 -22.897 1.00 95.50 247 GLU A O 1
ATOM 1826 N N . ALA A 1 248 ? 6.505 12.313 -21.365 1.00 95.12 248 ALA A N 1
ATOM 1827 C CA . ALA A 1 248 ? 5.186 11.809 -21.710 1.00 95.12 248 ALA A CA 1
ATOM 1828 C C . ALA A 1 248 ? 4.154 12.931 -21.689 1.00 95.12 248 ALA A C 1
ATOM 1830 O O . ALA A 1 248 ? 3.841 13.480 -20.632 1.00 95.12 248 ALA A O 1
ATOM 1831 N N . GLU A 1 249 ? 3.558 13.187 -22.843 1.00 95.62 249 GLU A N 1
ATOM 1832 C CA . GLU A 1 249 ? 2.437 14.093 -23.023 1.00 95.62 249 GLU A CA 1
ATOM 1833 C C . GLU A 1 249 ? 1.125 13.303 -23.037 1.00 95.62 249 GLU A C 1
ATOM 1835 O O . GLU A 1 249 ? 0.964 12.305 -23.742 1.00 95.62 249 GLU A O 1
ATOM 1840 N N . LEU A 1 250 ? 0.134 13.749 -22.270 1.00 95.00 250 LEU A N 1
ATOM 1841 C CA . LEU A 1 250 ? -1.184 13.136 -22.174 1.00 95.00 250 LEU A CA 1
ATOM 1842 C C . LEU A 1 250 ? -2.277 14.108 -22.605 1.00 95.00 250 LEU A C 1
ATOM 1844 O O . LEU A 1 250 ? -2.492 15.148 -21.992 1.00 95.00 250 LEU A O 1
ATOM 1848 N N . ASN A 1 251 ? -3.099 13.687 -23.564 1.00 94.56 251 ASN A N 1
ATOM 1849 C CA . ASN A 1 251 ? -4.307 14.391 -23.977 1.00 94.56 251 ASN A CA 1
ATOM 1850 C C . ASN A 1 251 ? -5.568 13.698 -23.427 1.00 94.56 251 ASN A C 1
ATOM 1852 O O . ASN A 1 251 ? -6.011 12.637 -23.897 1.00 94.56 251 ASN A O 1
ATOM 1856 N N . LEU A 1 252 ? -6.185 14.320 -22.422 1.00 94.06 252 LEU A N 1
ATOM 1857 C CA . LEU A 1 252 ? -7.357 13.821 -21.711 1.00 94.06 252 LEU A CA 1
ATOM 1858 C C . LEU A 1 252 ? -8.652 14.053 -22.506 1.00 94.06 252 LEU A C 1
ATOM 1860 O O . LEU A 1 252 ? -9.093 15.181 -22.736 1.00 94.06 252 LEU A O 1
ATOM 1864 N N . ARG A 1 253 ? -9.364 12.972 -22.851 1.00 91.75 253 ARG A N 1
ATOM 1865 C CA . ARG A 1 253 ? -10.619 13.025 -23.628 1.00 91.75 253 ARG A CA 1
ATOM 1866 C C . ARG A 1 253 ? -11.799 12.445 -22.834 1.00 91.75 253 ARG A C 1
ATOM 1868 O O . ARG A 1 253 ? -12.356 11.406 -23.213 1.00 91.75 253 ARG A O 1
ATOM 1875 N N . PRO A 1 254 ? -12.289 13.130 -21.777 1.00 88.19 254 PRO A N 1
ATOM 1876 C CA . PRO A 1 254 ? -13.314 12.595 -20.872 1.00 88.19 254 PRO A CA 1
ATOM 1877 C C . PRO A 1 254 ? -14.642 12.258 -21.565 1.00 88.19 254 PRO A C 1
ATOM 1879 O O . PRO A 1 254 ? -15.317 11.299 -21.188 1.00 88.19 254 PRO A O 1
ATOM 1882 N N . ARG A 1 255 ? -15.032 12.994 -22.617 1.00 87.06 255 ARG A N 1
ATOM 1883 C CA . ARG A 1 255 ? -16.249 12.679 -23.393 1.00 87.06 255 ARG A CA 1
ATOM 1884 C C . ARG A 1 255 ? -16.131 11.351 -24.142 1.00 87.06 255 ARG A C 1
ATOM 1886 O O . ARG A 1 255 ? -17.107 10.604 -24.201 1.00 87.06 255 ARG A O 1
ATOM 1893 N N . ARG A 1 256 ? -14.935 11.053 -24.659 1.00 86.69 256 ARG A N 1
ATOM 1894 C CA . ARG A 1 256 ? -14.622 9.821 -25.392 1.00 86.69 256 ARG A CA 1
ATOM 1895 C C . ARG A 1 256 ? -14.193 8.668 -24.482 1.00 86.69 256 ARG A C 1
ATOM 1897 O O . ARG A 1 256 ? -14.075 7.565 -24.993 1.00 86.69 256 ARG A O 1
ATOM 1904 N N . ARG A 1 257 ? -14.036 8.898 -23.167 1.00 90.94 257 ARG A N 1
ATOM 1905 C CA . ARG A 1 257 ? -13.529 7.906 -22.193 1.00 90.94 257 ARG A CA 1
ATOM 1906 C C . ARG A 1 257 ? -12.147 7.377 -22.586 1.00 90.94 257 ARG A C 1
ATOM 1908 O O . ARG A 1 257 ? -11.910 6.174 -22.594 1.00 90.94 257 ARG A O 1
ATOM 1915 N N . MET A 1 258 ? -11.274 8.293 -22.993 1.00 91.25 258 MET A N 1
ATOM 1916 C CA . MET A 1 258 ? -9.941 7.968 -23.489 1.00 91.25 258 MET A CA 1
ATOM 1917 C C . MET A 1 258 ? -8.906 8.933 -22.924 1.00 91.25 258 MET A C 1
ATOM 1919 O O . MET A 1 258 ? -9.220 10.106 -22.704 1.00 91.25 258 MET A O 1
ATOM 1923 N N . ILE A 1 259 ? -7.686 8.438 -22.756 1.00 93.69 259 ILE A N 1
ATOM 1924 C CA . ILE A 1 259 ? -6.478 9.235 -22.540 1.00 93.69 259 ILE A CA 1
ATOM 1925 C C . ILE A 1 259 ? -5.541 8.869 -23.679 1.00 93.69 259 ILE A C 1
ATOM 1927 O O . ILE A 1 259 ? -5.202 7.698 -23.829 1.00 93.69 259 ILE A O 1
ATOM 1931 N N . CYS A 1 260 ? -5.223 9.836 -24.530 1.00 93.38 260 CYS A N 1
ATOM 1932 C CA . CYS A 1 260 ? -4.212 9.643 -25.561 1.00 93.38 260 CYS A CA 1
ATOM 1933 C C . CYS A 1 260 ? -2.867 10.097 -25.022 1.00 93.38 260 CYS A C 1
ATOM 1935 O O . CYS A 1 260 ? -2.845 11.007 -24.200 1.00 93.38 260 CYS A O 1
ATOM 1937 N N . PHE A 1 261 ? -1.801 9.449 -25.457 1.00 92.75 261 PHE A N 1
ATOM 1938 C CA . PHE A 1 261 ? -0.455 9.751 -25.023 1.00 92.75 261 PHE A CA 1
ATOM 1939 C C . PHE A 1 261 ? 0.487 9.788 -26.217 1.00 92.75 261 PHE A C 1
ATOM 1941 O O . PHE A 1 261 ? 0.284 9.052 -27.191 1.00 92.75 261 PHE A O 1
ATOM 1948 N N . ASP A 1 262 ? 1.485 10.638 -26.077 1.00 92.62 262 ASP A N 1
ATOM 1949 C CA . ASP A 1 262 ? 2.729 10.626 -26.821 1.00 92.62 262 ASP A CA 1
ATOM 1950 C C . ASP A 1 262 ? 3.843 10.506 -25.781 1.00 92.62 262 ASP A C 1
ATOM 1952 O O . ASP A 1 262 ? 3.778 11.158 -24.739 1.00 92.62 262 ASP A O 1
ATOM 1956 N N . ALA A 1 263 ? 4.776 9.586 -25.972 1.00 92.31 263 ALA A N 1
ATOM 1957 C CA . ALA A 1 263 ? 5.841 9.362 -25.012 1.00 92.31 263 ALA A CA 1
ATOM 1958 C C . ALA A 1 263 ? 7.133 9.040 -25.739 1.00 92.31 263 ALA A C 1
ATOM 1960 O O . ALA A 1 263 ? 7.158 8.136 -26.571 1.00 92.31 263 ALA A O 1
ATOM 1961 N N . GLU A 1 264 ? 8.202 9.721 -25.358 1.00 92.31 264 GLU A N 1
ATOM 1962 C CA . GLU A 1 264 ? 9.550 9.520 -25.870 1.00 92.31 264 GLU A CA 1
ATOM 1963 C C . GLU A 1 264 ? 10.471 9.099 -24.723 1.00 92.31 264 GLU A C 1
ATOM 1965 O O . GLU A 1 264 ? 10.252 9.431 -23.554 1.00 92.31 264 GLU A O 1
ATOM 1970 N N . TRP A 1 265 ? 11.495 8.319 -25.039 1.00 91.44 265 TRP A N 1
ATOM 1971 C CA . TRP A 1 265 ? 12.482 7.863 -24.075 1.00 91.44 265 TRP A CA 1
ATOM 1972 C C . TRP A 1 265 ? 13.855 7.740 -24.712 1.00 91.44 265 TRP A C 1
ATOM 1974 O O . 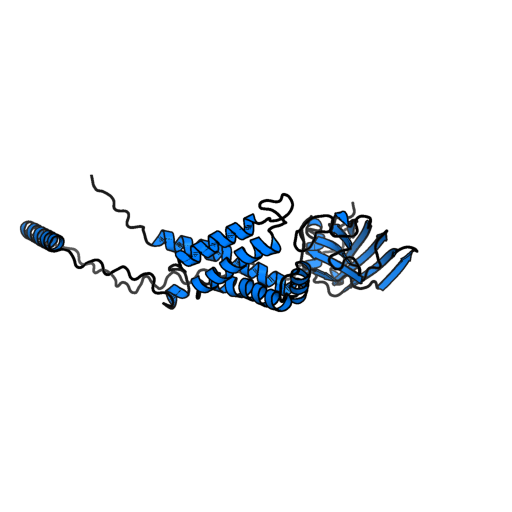TRP A 1 265 ? 14.003 7.424 -25.894 1.00 91.44 265 TRP A O 1
ATOM 1984 N N . GLU A 1 266 ? 14.863 7.910 -23.870 1.00 92.25 266 GLU A N 1
ATOM 1985 C CA . GLU A 1 266 ? 16.261 7.757 -24.224 1.00 92.25 266 GLU A CA 1
ATOM 1986 C C . GLU A 1 266 ? 16.985 6.911 -23.178 1.00 92.25 266 GLU A C 1
ATOM 1988 O O . GLU A 1 266 ? 16.677 6.951 -21.980 1.00 92.25 266 GLU A O 1
ATOM 1993 N N . ASN A 1 267 ? 18.002 6.175 -23.624 1.00 91.56 267 ASN A N 1
ATOM 1994 C CA . ASN A 1 267 ? 18.916 5.420 -22.772 1.00 91.56 267 ASN A CA 1
ATOM 1995 C C . ASN A 1 267 ? 18.226 4.401 -21.849 1.00 91.56 267 ASN A C 1
ATOM 1997 O O . ASN A 1 267 ? 18.713 4.129 -20.750 1.00 91.56 267 ASN A O 1
ATOM 2001 N N . ILE A 1 268 ? 17.115 3.815 -22.300 1.00 89.38 268 ILE A N 1
ATOM 2002 C CA . ILE A 1 268 ? 16.462 2.690 -21.628 1.00 89.38 268 ILE A CA 1
ATOM 2003 C C . ILE A 1 268 ? 16.425 1.463 -22.534 1.00 89.38 268 ILE A C 1
ATOM 2005 O O . ILE A 1 268 ? 16.371 1.546 -23.757 1.00 89.38 268 ILE A O 1
ATOM 2009 N N . GLY A 1 269 ? 16.410 0.277 -21.927 1.00 85.12 269 GLY A N 1
ATOM 2010 C CA . GLY A 1 269 ? 16.067 -0.941 -22.662 1.00 85.12 269 GLY A CA 1
ATOM 2011 C C . GLY A 1 269 ? 14.628 -0.894 -23.193 1.00 85.12 269 GLY A C 1
ATOM 2012 O O . GLY A 1 269 ? 13.771 -0.240 -22.597 1.00 85.12 269 GLY A O 1
ATOM 2013 N N . ARG A 1 270 ? 14.352 -1.655 -24.262 1.00 84.75 270 ARG A N 1
ATOM 2014 C CA . ARG A 1 270 ? 13.047 -1.709 -24.945 1.00 84.75 270 ARG A CA 1
ATOM 2015 C C . ARG A 1 270 ? 11.858 -1.778 -23.966 1.00 84.75 270 ARG A C 1
ATOM 2017 O O . ARG A 1 270 ? 11.754 -2.779 -23.241 1.00 84.75 270 ARG A O 1
ATOM 2024 N N . PRO A 1 271 ? 10.944 -0.790 -23.978 1.00 87.69 271 PRO A N 1
ATOM 2025 C CA . PRO A 1 271 ? 9.748 -0.817 -23.149 1.00 87.69 271 PRO A CA 1
ATOM 2026 C C . PRO A 1 271 ? 8.857 -2.031 -23.411 1.00 87.69 271 PRO A C 1
ATOM 2028 O O . PRO A 1 271 ? 8.723 -2.505 -24.537 1.00 87.69 271 PRO A O 1
ATOM 2031 N N . VAL A 1 272 ? 8.234 -2.536 -22.349 1.00 85.06 272 VAL 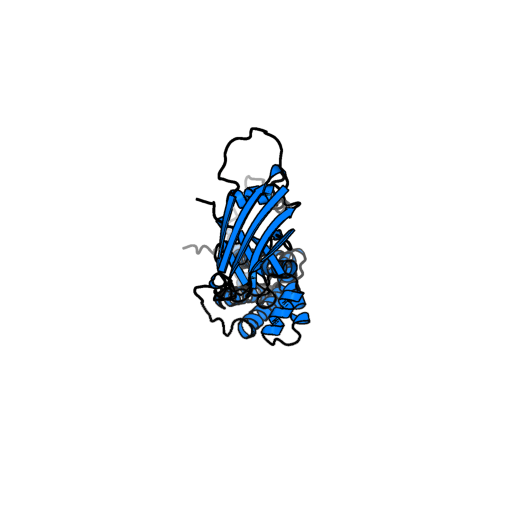A N 1
ATOM 2032 C CA . VAL A 1 272 ? 7.264 -3.644 -22.402 1.00 85.06 272 VAL A CA 1
ATOM 2033 C C . VAL A 1 272 ? 5.883 -3.239 -21.895 1.00 85.06 272 VAL A C 1
ATOM 2035 O O . VAL A 1 272 ? 4.907 -3.924 -22.196 1.00 85.06 272 VAL A O 1
ATOM 2038 N N . ALA A 1 273 ? 5.797 -2.157 -21.117 1.00 87.75 273 ALA A N 1
ATOM 2039 C CA . ALA A 1 273 ? 4.547 -1.615 -20.599 1.00 87.75 273 ALA A CA 1
ATOM 2040 C C . ALA A 1 273 ? 4.708 -0.146 -20.186 1.00 87.75 273 ALA A C 1
ATOM 2042 O O . ALA A 1 273 ? 5.793 0.271 -19.778 1.00 87.75 273 ALA A O 1
ATOM 2043 N N . GLY A 1 274 ? 3.607 0.602 -20.226 1.00 91.44 274 GLY A N 1
ATOM 2044 C CA . GLY A 1 274 ? 3.499 1.952 -19.684 1.00 91.44 274 GLY A CA 1
ATOM 2045 C C . GLY A 1 274 ? 2.183 2.119 -18.931 1.00 91.44 274 GLY A C 1
ATOM 2046 O O . GLY A 1 274 ? 1.140 1.625 -19.367 1.00 91.44 274 GLY A O 1
ATOM 2047 N N . HIS A 1 275 ? 2.215 2.810 -17.796 1.00 94.81 275 HIS A N 1
ATOM 2048 C CA . HIS A 1 275 ? 1.053 2.953 -16.922 1.00 94.81 275 HIS A CA 1
ATOM 2049 C C . HIS A 1 275 ? 0.938 4.362 -16.340 1.00 94.81 275 HIS A C 1
ATOM 2051 O O . HIS A 1 275 ? 1.938 5.046 -16.124 1.00 94.81 275 HIS A O 1
ATOM 2057 N N . ILE A 1 276 ? -0.293 4.751 -15.998 1.00 96.44 276 ILE A N 1
ATOM 2058 C CA . ILE A 1 276 ? -0.559 5.832 -15.044 1.00 96.44 276 ILE A CA 1
ATOM 2059 C C . ILE A 1 276 ? -0.909 5.198 -13.702 1.00 96.44 276 ILE A C 1
ATOM 2061 O O . ILE A 1 276 ? -1.810 4.355 -13.612 1.00 96.44 276 ILE A O 1
ATOM 2065 N N . HIS A 1 277 ? -0.232 5.644 -12.654 1.00 96.38 277 HIS A N 1
ATOM 2066 C CA . HIS A 1 277 ? -0.454 5.221 -11.278 1.00 96.38 277 HIS A CA 1
ATOM 2067 C C . HIS A 1 277 ? -1.062 6.345 -10.441 1.00 96.38 277 HIS A C 1
ATOM 2069 O O . HIS A 1 277 ? -0.779 7.517 -10.679 1.00 96.38 277 HIS A O 1
ATOM 2075 N N . GLU A 1 278 ? -1.847 5.989 -9.422 1.00 95.19 278 GLU A N 1
ATOM 2076 C CA . GLU A 1 278 ? -2.331 6.924 -8.396 1.00 95.19 278 GLU A CA 1
ATOM 2077 C C . GLU A 1 278 ? -1.345 6.974 -7.223 1.00 95.19 278 GLU A C 1
ATOM 2079 O O . GLU A 1 278 ? -1.348 6.124 -6.334 1.00 95.19 278 GLU A O 1
ATOM 2084 N N . GLY A 1 279 ? -0.474 7.975 -7.217 1.00 90.19 279 GLY A N 1
ATOM 2085 C CA . GLY A 1 279 ? 0.498 8.196 -6.161 1.00 90.19 279 GLY A CA 1
ATOM 2086 C C . GLY A 1 279 ? 1.070 9.608 -6.196 1.00 90.19 279 GLY A C 1
ATOM 2087 O O . GLY A 1 279 ? 1.424 10.147 -7.248 1.00 90.19 279 GLY A O 1
ATOM 2088 N N . ASN A 1 280 ? 1.201 10.196 -5.008 1.00 89.69 280 ASN A N 1
ATOM 2089 C CA . ASN A 1 280 ? 1.937 11.441 -4.828 1.00 89.69 280 ASN A CA 1
ATOM 2090 C C . ASN A 1 280 ? 3.419 11.252 -5.167 1.00 89.69 280 ASN A C 1
ATOM 2092 O O . ASN A 1 280 ? 3.937 10.134 -5.232 1.00 89.69 280 ASN A O 1
ATOM 2096 N N . ARG A 1 281 ? 4.129 12.373 -5.295 1.00 85.75 281 ARG A N 1
ATOM 2097 C CA . ARG A 1 281 ? 5.571 12.366 -5.534 1.00 85.75 281 ARG A CA 1
ATOM 2098 C C . ARG A 1 281 ? 6.289 11.504 -4.499 1.00 85.75 281 ARG A C 1
ATOM 2100 O O . ARG A 1 281 ? 6.141 11.722 -3.298 1.00 85.75 281 ARG A O 1
ATOM 2107 N N . TYR A 1 282 ? 7.083 10.559 -4.993 1.00 82.31 282 TYR A N 1
ATOM 2108 C CA . TYR A 1 282 ? 7.804 9.573 -4.184 1.00 82.31 282 TYR A CA 1
ATOM 2109 C C . TYR A 1 282 ? 6.905 8.659 -3.342 1.00 82.31 282 TYR A C 1
ATOM 2111 O O . TYR A 1 282 ? 7.276 8.221 -2.256 1.00 82.31 282 TYR A O 1
ATOM 2119 N N . VAL A 1 283 ? 5.729 8.334 -3.860 1.00 87.75 283 VAL A N 1
ATOM 2120 C CA . VAL A 1 283 ? 4.880 7.269 -3.338 1.00 87.75 283 VAL A CA 1
ATOM 2121 C C . VAL A 1 283 ? 4.555 6.333 -4.498 1.00 87.75 283 VAL A C 1
ATOM 2123 O O . VAL A 1 283 ? 4.246 6.793 -5.600 1.00 87.75 283 VAL A O 1
ATOM 2126 N N . ASN A 1 284 ? 4.669 5.025 -4.269 1.00 86.69 284 ASN A N 1
ATOM 2127 C CA . ASN A 1 284 ? 4.223 4.023 -5.234 1.00 86.69 284 ASN A CA 1
ATOM 2128 C C . ASN A 1 284 ? 2.720 3.807 -5.094 1.00 86.69 284 ASN A C 1
ATOM 2130 O O . ASN A 1 284 ? 2.201 3.666 -3.985 1.00 86.69 284 ASN A O 1
ATOM 2134 N N . GLY A 1 285 ? 2.039 3.818 -6.234 1.00 87.56 285 GLY A N 1
ATOM 2135 C CA . GLY A 1 285 ? 0.589 3.776 -6.339 1.00 87.56 285 GLY A CA 1
ATOM 2136 C C . GLY A 1 285 ? 0.086 2.552 -7.097 1.00 87.56 285 GLY A C 1
ATOM 2137 O O . GLY A 1 285 ? 0.852 1.957 -7.860 1.00 87.56 285 GLY A O 1
ATOM 2138 N N . PRO A 1 286 ? -1.191 2.165 -6.944 1.00 91.88 286 PRO A N 1
ATOM 2139 C CA . PRO A 1 286 ? -1.802 1.202 -7.851 1.00 91.88 286 PRO A CA 1
ATOM 2140 C C . PRO A 1 286 ? -1.852 1.760 -9.282 1.00 91.88 286 PRO A C 1
ATOM 2142 O O . PRO A 1 286 ? -1.976 2.970 -9.483 1.00 91.88 286 PRO A O 1
ATOM 2145 N N . VAL A 1 287 ? -1.798 0.866 -10.273 1.00 91.88 287 VAL A N 1
ATOM 2146 C CA . VAL A 1 287 ? -2.077 1.208 -11.676 1.00 91.88 287 VAL A CA 1
ATOM 2147 C C . VAL A 1 287 ? -3.552 1.580 -11.801 1.00 91.88 287 VAL A C 1
ATOM 2149 O O . VAL A 1 287 ? -4.426 0.803 -11.412 1.00 91.88 287 VAL A O 1
ATOM 2152 N N . VAL A 1 288 ? -3.829 2.753 -12.366 1.00 94.44 288 VAL A N 1
ATOM 2153 C CA . VAL A 1 288 ? -5.193 3.243 -12.622 1.00 94.44 288 VAL A CA 1
ATOM 2154 C C . VAL A 1 288 ? -5.514 3.356 -14.109 1.00 94.44 288 VAL A C 1
ATOM 2156 O O . VAL A 1 288 ? -6.687 3.308 -14.482 1.00 94.44 288 VAL A O 1
ATOM 2159 N N . VAL A 1 289 ? -4.497 3.468 -14.969 1.00 93.62 289 VAL A N 1
ATOM 2160 C CA . VAL A 1 289 ? -4.653 3.438 -16.429 1.00 93.62 289 VAL A CA 1
ATOM 2161 C C . VAL A 1 289 ? -3.520 2.624 -17.036 1.00 93.62 289 VAL A C 1
ATOM 2163 O O . VAL A 1 289 ? -2.350 2.906 -16.792 1.00 93.62 289 VAL A O 1
ATOM 2166 N N . ASP A 1 290 ? -3.886 1.640 -17.849 1.00 90.94 290 ASP A N 1
ATOM 2167 C CA . ASP A 1 290 ? -2.964 0.924 -18.725 1.00 90.94 290 ASP A CA 1
ATOM 2168 C C . ASP A 1 290 ? -2.830 1.698 -20.040 1.00 90.94 290 ASP A C 1
ATOM 2170 O O . ASP A 1 290 ? -3.824 1.895 -20.749 1.00 90.94 290 ASP A O 1
ATOM 2174 N N . LEU A 1 291 ? -1.626 2.202 -20.325 1.00 86.69 291 LEU A N 1
ATOM 2175 C CA . LEU A 1 291 ? -1.335 2.913 -21.572 1.00 86.69 291 LEU A CA 1
ATOM 2176 C C . LEU A 1 291 ? -1.103 1.924 -22.731 1.00 86.69 291 LEU A C 1
ATOM 2178 O O . LEU A 1 291 ? -1.163 2.318 -23.894 1.00 86.69 291 LEU A O 1
ATOM 2182 N N . GLY A 1 292 ? -0.990 0.625 -22.434 1.00 68.06 292 GLY A N 1
ATOM 2183 C CA . GLY A 1 292 ? -0.853 -0.460 -23.397 1.00 68.06 292 GLY A CA 1
ATOM 2184 C C . GLY A 1 292 ? 0.503 -0.481 -24.107 1.00 68.06 292 GLY A C 1
ATOM 2185 O O . GLY A 1 292 ? 1.357 0.377 -23.901 1.00 68.06 292 GLY A O 1
ATOM 2186 N N . ALA A 1 293 ? 0.687 -1.474 -24.984 1.00 51.56 293 ALA A N 1
ATOM 2187 C CA . ALA A 1 293 ? 1.709 -1.416 -26.029 1.00 51.56 293 ALA A CA 1
ATOM 2188 C C . ALA A 1 293 ? 1.230 -0.434 -27.109 1.00 51.56 293 ALA A C 1
ATOM 2190 O O . ALA A 1 293 ? 0.070 -0.501 -27.534 1.00 51.56 293 ALA A O 1
ATOM 2191 N N . ALA A 1 294 ? 2.088 0.500 -27.509 1.00 51.06 294 ALA A N 1
ATOM 2192 C CA . ALA A 1 294 ? 1.739 1.631 -28.360 1.00 51.06 294 ALA A CA 1
ATOM 2193 C C . ALA A 1 294 ? 0.998 1.213 -29.638 1.00 51.06 294 ALA A C 1
ATOM 2195 O O . ALA A 1 294 ? 1.278 0.178 -30.245 1.00 51.06 294 ALA A O 1
ATOM 2196 N N . THR A 1 295 ? 0.075 2.053 -30.117 1.00 53.75 295 THR A N 1
ATOM 2197 C CA . THR A 1 295 ? -0.519 1.827 -31.448 1.00 53.75 295 THR A CA 1
ATOM 2198 C C . THR A 1 295 ? 0.444 2.178 -32.582 1.00 53.75 295 THR A C 1
ATOM 2200 O O . THR A 1 295 ? 0.222 1.743 -33.715 1.00 53.75 295 THR A O 1
ATOM 2203 N N . ARG A 1 296 ? 1.508 2.933 -32.277 1.00 60.78 296 ARG A N 1
ATOM 2204 C CA . ARG A 1 296 ? 2.684 3.164 -33.119 1.00 60.78 296 ARG A CA 1
ATOM 2205 C C . ARG A 1 296 ? 3.916 3.280 -32.220 1.00 60.78 296 ARG A C 1
ATOM 2207 O O . ARG A 1 296 ? 4.004 4.239 -31.468 1.00 60.78 296 ARG A O 1
ATOM 2214 N N . GLU A 1 297 ? 4.813 2.301 -32.290 1.00 66.00 297 GLU A N 1
ATOM 2215 C CA . GLU A 1 297 ? 6.169 2.400 -31.733 1.00 66.00 297 GLU A CA 1
ATOM 2216 C C . GLU A 1 297 ? 7.089 2.924 -32.841 1.00 66.00 297 GLU A C 1
ATOM 2218 O O . GLU A 1 297 ? 7.026 2.443 -33.980 1.00 66.00 297 GLU A O 1
ATOM 2223 N N . PHE A 1 298 ? 7.927 3.902 -32.525 1.00 65.62 298 PHE A N 1
ATOM 2224 C CA . PHE A 1 298 ? 9.024 4.346 -33.376 1.00 65.62 298 PHE A CA 1
ATOM 2225 C C . PHE A 1 298 ? 10.324 4.172 -32.598 1.00 65.62 298 PHE A C 1
ATOM 2227 O O . PHE A 1 298 ? 10.529 4.800 -31.570 1.00 65.62 298 PHE A O 1
ATOM 2234 N N . GLU A 1 299 ? 11.187 3.275 -33.068 1.00 64.44 299 GLU A N 1
ATOM 2235 C CA . GLU A 1 299 ? 12.485 3.003 -32.448 1.00 64.44 299 GLU A CA 1
ATOM 2236 C C . GLU A 1 299 ? 13.565 3.857 -33.133 1.00 64.44 299 GLU A C 1
ATOM 2238 O O . GLU A 1 299 ? 13.615 3.966 -34.365 1.00 64.44 299 GLU A O 1
ATOM 2243 N N . HIS A 1 300 ? 14.431 4.472 -32.337 1.00 62.03 300 HIS A N 1
ATOM 2244 C CA . HIS A 1 300 ? 15.719 5.011 -32.757 1.00 62.03 300 HIS A CA 1
ATOM 2245 C C . HIS A 1 300 ? 16.819 3.981 -32.437 1.00 62.03 300 HIS A C 1
ATOM 2247 O O . HIS A 1 300 ? 16.609 3.028 -31.682 1.00 62.03 300 HIS A O 1
ATOM 2253 N N . GLU A 1 301 ? 17.974 4.076 -33.104 1.00 54.84 301 GLU A N 1
ATOM 2254 C CA . GLU A 1 301 ? 19.102 3.187 -32.787 1.00 54.84 301 GLU A CA 1
ATOM 2255 C C . GLU A 1 301 ? 19.508 3.385 -31.308 1.00 54.84 301 GLU A C 1
ATOM 2257 O O . GLU A 1 301 ? 19.381 4.483 -30.785 1.00 54.84 301 GLU A O 1
ATOM 2262 N N . ASP A 1 302 ? 19.962 2.319 -30.636 1.00 58.69 302 ASP A N 1
ATOM 2263 C CA . ASP A 1 302 ? 20.443 2.306 -29.234 1.00 58.69 302 ASP A CA 1
ATOM 2264 C C . ASP A 1 302 ? 19.405 2.258 -28.084 1.00 58.69 302 ASP A C 1
ATOM 2266 O O . ASP A 1 302 ? 19.786 2.299 -26.915 1.00 58.69 302 ASP A O 1
ATOM 2270 N N . GLY A 1 303 ? 18.123 1.997 -28.373 1.00 61.25 303 GLY A N 1
ATOM 2271 C CA . GLY A 1 303 ? 17.074 1.804 -27.346 1.00 61.25 303 GLY A CA 1
ATOM 2272 C C . GLY A 1 303 ? 16.224 3.048 -27.084 1.00 61.25 303 GLY A C 1
ATOM 2273 O O . GLY A 1 303 ? 15.196 2.962 -26.409 1.00 61.25 303 GLY A O 1
ATOM 2274 N N . ASP A 1 304 ? 16.611 4.157 -27.702 1.00 79.94 304 ASP A N 1
ATOM 2275 C CA . ASP A 1 304 ? 15.834 5.381 -27.802 1.00 79.94 304 ASP A CA 1
ATOM 2276 C C . ASP A 1 304 ? 14.596 5.148 -28.678 1.00 79.94 304 ASP A C 1
ATOM 2278 O O . ASP A 1 304 ? 14.567 4.274 -29.553 1.00 79.94 304 ASP A O 1
ATOM 2282 N N . GLY A 1 305 ? 13.540 5.914 -28.457 1.00 86.75 305 GLY A N 1
ATOM 2283 C CA . GLY A 1 305 ? 12.333 5.798 -29.261 1.00 86.75 305 GLY A CA 1
ATOM 2284 C C . GLY A 1 305 ? 11.128 6.421 -28.595 1.00 86.75 305 GLY A C 1
ATOM 2285 O O . GLY A 1 305 ? 11.231 7.077 -27.566 1.00 86.75 305 GLY A O 1
ATOM 2286 N N . GLY A 1 306 ? 9.969 6.194 -29.190 1.00 88.00 306 GLY A N 1
ATOM 2287 C CA . GLY A 1 306 ? 8.721 6.685 -28.651 1.00 88.00 306 GLY A CA 1
ATOM 2288 C C . GLY A 1 306 ? 7.521 5.841 -29.036 1.00 88.00 306 GLY A C 1
ATOM 2289 O O . GLY A 1 306 ? 7.585 4.893 -29.831 1.00 88.00 306 GLY A O 1
ATOM 2290 N N . ALA A 1 307 ? 6.411 6.172 -28.398 1.00 88.44 307 ALA A N 1
ATOM 2291 C CA . ALA A 1 307 ? 5.154 5.470 -28.480 1.00 88.44 307 ALA A CA 1
ATOM 2292 C C . ALA A 1 307 ? 3.989 6.450 -28.481 1.00 88.44 307 ALA A C 1
ATOM 2294 O O . ALA A 1 307 ? 3.770 7.178 -27.517 1.00 88.44 307 ALA A O 1
ATOM 2295 N N . GLU A 1 308 ? 3.134 6.319 -29.491 1.00 89.00 308 GLU A N 1
ATOM 2296 C CA . GLU A 1 308 ? 1.855 7.017 -29.532 1.00 89.00 308 GLU A CA 1
ATOM 2297 C C . GLU A 1 308 ? 0.678 6.045 -29.405 1.00 89.00 308 GLU A C 1
ATOM 2299 O O . GLU A 1 308 ? 0.580 4.995 -30.074 1.00 89.00 308 GLU A O 1
ATOM 2304 N N . GLY A 1 309 ? -0.300 6.425 -28.588 1.00 89.38 309 GLY A N 1
ATOM 2305 C CA . GLY A 1 309 ? -1.493 5.617 -28.404 1.00 89.38 309 GLY A CA 1
ATOM 2306 C C . GLY A 1 309 ? -2.628 6.288 -27.659 1.00 89.38 309 GLY A C 1
ATOM 2307 O O . GLY A 1 309 ? -2.596 7.463 -27.313 1.00 89.38 309 GLY A O 1
ATOM 2308 N N . CYS A 1 310 ? -3.695 5.519 -27.439 1.00 90.56 310 CYS A N 1
ATOM 2309 C CA . CYS A 1 310 ? -4.759 5.939 -26.540 1.00 90.56 310 CYS A CA 1
ATOM 2310 C C . CYS A 1 310 ? -5.266 4.774 -25.698 1.00 90.56 310 CYS A C 1
ATOM 2312 O O . CYS A 1 310 ? -5.816 3.808 -26.238 1.00 90.56 310 CYS A O 1
ATOM 2314 N N . ALA A 1 311 ? -5.213 4.946 -24.380 1.00 90.56 311 ALA A N 1
ATOM 2315 C CA . ALA A 1 311 ? -5.945 4.131 -23.431 1.00 90.56 311 ALA A CA 1
ATOM 2316 C C . ALA A 1 311 ? -7.451 4.360 -23.624 1.00 90.56 311 ALA A C 1
ATOM 2318 O O . ALA A 1 311 ? -7.939 5.499 -23.636 1.00 90.56 311 ALA A O 1
ATOM 2319 N N . ARG A 1 312 ? -8.199 3.272 -23.816 1.00 89.19 312 ARG A N 1
ATOM 2320 C CA . ARG A 1 312 ? -9.653 3.280 -24.034 1.00 89.19 312 ARG A CA 1
ATOM 2321 C C . ARG A 1 312 ? -10.392 2.809 -22.789 1.00 89.19 312 ARG A C 1
ATOM 2323 O O . ARG A 1 312 ? -9.807 2.251 -21.874 1.00 89.19 312 ARG A O 1
ATOM 2330 N N . ASP A 1 313 ? -11.695 3.072 -22.768 1.00 87.06 313 ASP A N 1
ATOM 2331 C CA . ASP A 1 313 ? -12.622 2.652 -21.711 1.00 87.06 313 ASP A CA 1
ATOM 2332 C C . ASP A 1 313 ? -12.332 3.196 -20.300 1.00 87.06 313 ASP A C 1
ATOM 2334 O O . ASP A 1 313 ? -12.977 2.782 -19.334 1.00 87.06 313 ASP A O 1
ATOM 2338 N N . VAL A 1 314 ? -11.495 4.230 -20.188 1.00 88.94 314 VAL A N 1
ATOM 2339 C CA . VAL A 1 314 ? -11.155 4.896 -18.922 1.00 88.94 314 VAL A CA 1
ATOM 2340 C C . VAL A 1 314 ? -12.390 5.583 -18.319 1.00 88.94 314 VAL A C 1
ATOM 2342 O O . VAL A 1 314 ? -13.208 6.205 -19.015 1.00 88.94 314 VAL A O 1
ATOM 2345 N N . GLU A 1 315 ? -12.573 5.457 -17.005 1.00 89.44 315 GLU A N 1
ATOM 2346 C CA . GLU A 1 315 ? -13.724 6.032 -16.316 1.00 89.44 315 GLU A CA 1
ATOM 2347 C C . GLU A 1 315 ? -13.710 7.568 -16.379 1.00 89.44 315 GLU A C 1
ATOM 2349 O O . GLU A 1 315 ? -12.698 8.225 -16.150 1.00 89.44 315 GLU A O 1
ATOM 2354 N N . ARG A 1 316 ? -14.868 8.179 -16.664 1.00 89.75 316 ARG A N 1
ATOM 2355 C CA . ARG A 1 316 ? -14.970 9.645 -16.783 1.00 89.75 316 ARG A CA 1
ATOM 2356 C C . ARG A 1 316 ? -14.618 10.369 -15.488 1.00 89.75 316 ARG A C 1
ATOM 2358 O O . ARG A 1 316 ? -14.129 11.492 -15.556 1.00 89.75 316 ARG A O 1
ATOM 2365 N N . ALA A 1 317 ? -14.940 9.767 -14.344 1.00 88.94 317 ALA A N 1
ATOM 2366 C CA . ALA A 1 317 ? -14.614 10.314 -13.035 1.00 88.94 317 ALA A CA 1
ATOM 2367 C C . ALA A 1 317 ? -13.094 10.351 -12.832 1.00 88.94 317 ALA A C 1
ATOM 2369 O O . ALA A 1 317 ? -12.573 11.410 -12.505 1.00 88.94 317 ALA A O 1
ATOM 2370 N N . LEU A 1 318 ? -12.398 9.257 -13.159 1.00 92.06 318 LEU A N 1
ATOM 2371 C CA . LEU A 1 318 ? -10.940 9.168 -13.091 1.00 92.06 318 LEU A CA 1
ATOM 2372 C C . LEU A 1 318 ? -10.250 10.192 -14.004 1.00 92.06 318 LEU A C 1
ATOM 2374 O O . LEU A 1 318 ? -9.403 10.940 -13.538 1.00 92.06 318 LEU A O 1
ATOM 2378 N N . ILE A 1 319 ? -10.665 10.316 -15.273 1.00 93.44 319 ILE A N 1
ATOM 2379 C CA . ILE A 1 319 ? -10.081 11.317 -16.193 1.00 93.44 319 ILE A CA 1
ATOM 2380 C C . ILE A 1 319 ? -10.233 12.737 -15.631 1.00 93.44 319 ILE A C 1
ATOM 2382 O O . ILE A 1 319 ? -9.334 13.563 -15.751 1.00 93.44 319 ILE A O 1
ATOM 2386 N N . ARG A 1 320 ? -11.388 13.046 -15.027 1.00 91.44 320 ARG A N 1
ATOM 2387 C CA . ARG A 1 320 ? -11.608 14.354 -14.400 1.00 91.44 320 ARG A CA 1
ATOM 2388 C C . ARG A 1 320 ? -10.743 14.540 -13.162 1.00 91.44 320 ARG A C 1
ATOM 2390 O O . ARG A 1 320 ? -10.312 15.663 -12.944 1.00 91.44 320 ARG A O 1
ATOM 2397 N N . ASP A 1 321 ? -10.526 13.494 -12.373 1.00 92.19 321 ASP A N 1
ATOM 2398 C CA . ASP A 1 321 ? -9.703 13.584 -11.173 1.00 92.19 321 ASP A CA 1
ATOM 2399 C C . ASP A 1 321 ? -8.223 13.782 -11.515 1.00 92.19 321 ASP A C 1
ATOM 2401 O O . ASP A 1 321 ? -7.629 14.737 -11.026 1.00 92.19 321 ASP A O 1
ATOM 2405 N N . ILE A 1 322 ? -7.683 13.006 -12.463 1.00 94.50 322 ILE A N 1
ATOM 2406 C CA . ILE A 1 322 ? -6.330 13.199 -13.019 1.00 94.50 322 ILE A CA 1
ATOM 2407 C C . ILE A 1 322 ? -6.159 14.637 -13.519 1.00 94.50 322 ILE A C 1
ATOM 2409 O O . ILE A 1 322 ? -5.176 15.302 -13.208 1.00 94.50 322 ILE A O 1
ATOM 2413 N N . ARG A 1 323 ? -7.162 15.157 -14.235 1.00 93.88 323 ARG A N 1
ATOM 2414 C CA . ARG A 1 323 ? -7.155 16.538 -14.723 1.00 93.88 323 ARG A CA 1
ATOM 2415 C C . ARG A 1 323 ? -7.145 17.585 -13.609 1.00 93.88 323 ARG A C 1
ATOM 2417 O O . ARG A 1 323 ? -6.585 18.651 -13.794 1.00 93.88 323 ARG A O 1
ATOM 2424 N N . MET A 1 324 ? -7.826 17.344 -12.492 1.00 91.06 324 MET A N 1
ATOM 2425 C CA . MET A 1 324 ? -7.925 18.322 -11.399 1.00 91.06 324 MET A CA 1
ATOM 2426 C C . MET A 1 324 ? -6.757 18.216 -10.412 1.00 91.06 324 MET A C 1
ATOM 2428 O O . MET A 1 324 ? -6.414 19.204 -9.765 1.00 91.06 324 MET A O 1
ATOM 2432 N N . HIS A 1 325 ? -6.157 17.032 -10.295 1.00 93.19 325 HIS A N 1
ATOM 2433 C CA . HIS A 1 325 ? -5.119 16.703 -9.322 1.00 93.19 325 HIS A CA 1
ATOM 2434 C C . HIS A 1 325 ? -3.944 15.959 -9.987 1.00 93.19 325 HIS A C 1
ATOM 2436 O O . HIS A 1 325 ? -3.572 14.882 -9.524 1.00 93.19 325 HIS A O 1
ATOM 2442 N N . PRO A 1 326 ? -3.311 16.507 -11.042 1.00 94.81 326 PRO A N 1
ATOM 2443 C CA . PRO A 1 326 ? -2.296 15.785 -11.823 1.00 94.81 326 PRO A CA 1
ATOM 2444 C C . PRO A 1 326 ? -1.112 15.332 -10.954 1.00 94.81 326 PRO A C 1
ATOM 2446 O O . PRO A 1 326 ? -0.627 14.215 -11.080 1.00 94.81 326 PRO A O 1
ATOM 2449 N N . ARG A 1 327 ? -0.743 16.121 -9.937 1.00 93.62 327 ARG A N 1
ATOM 2450 C CA . ARG A 1 327 ? 0.339 15.806 -8.989 1.00 93.62 327 ARG A CA 1
ATOM 2451 C C . ARG A 1 327 ? 0.062 14.615 -8.057 1.00 93.62 327 ARG A C 1
ATOM 2453 O O . ARG A 1 327 ? 0.945 14.261 -7.278 1.00 93.62 327 ARG A O 1
ATOM 2460 N N . HIS A 1 328 ? -1.138 14.035 -8.096 1.00 94.25 328 HIS A N 1
ATOM 2461 C CA . HIS A 1 328 ? -1.473 12.775 -7.424 1.00 94.25 328 HIS A CA 1
ATOM 2462 C C . HIS A 1 328 ? -1.282 11.555 -8.337 1.00 94.25 328 HIS A C 1
ATOM 2464 O O . HIS A 1 328 ? -1.514 10.434 -7.898 1.00 94.25 328 HIS A O 1
ATOM 2470 N N . TYR A 1 329 ? -0.872 11.756 -9.592 1.00 97.50 329 TYR A N 1
ATOM 2471 C CA . TYR A 1 329 ? -0.713 10.701 -10.586 1.00 97.50 329 TYR A CA 1
ATOM 2472 C C . TYR A 1 329 ? 0.627 10.794 -11.306 1.00 97.50 329 TYR A C 1
ATOM 2474 O O . TYR A 1 329 ? 1.097 11.889 -11.615 1.00 97.50 329 TYR A O 1
ATOM 2482 N N . TYR A 1 330 ? 1.257 9.659 -11.577 1.00 97.62 330 TYR A N 1
ATOM 2483 C CA . TYR A 1 330 ? 2.542 9.614 -12.274 1.00 97.62 330 TYR A CA 1
ATOM 2484 C C . TYR A 1 330 ? 2.500 8.614 -13.423 1.00 97.62 330 TYR A C 1
ATOM 2486 O O . TYR A 1 330 ? 1.782 7.614 -13.352 1.00 97.62 330 TYR A O 1
ATOM 2494 N N . VAL A 1 331 ? 3.274 8.899 -14.466 1.00 97.19 331 VAL A N 1
ATOM 2495 C CA . VAL A 1 331 ? 3.530 7.981 -15.575 1.00 97.19 331 VAL A CA 1
ATOM 2496 C C . VAL A 1 331 ? 4.767 7.161 -15.238 1.00 97.19 331 VAL A C 1
ATOM 2498 O O . VAL A 1 331 ? 5.717 7.676 -14.643 1.00 97.19 331 VAL A O 1
ATOM 2501 N N . ASN A 1 332 ? 4.732 5.880 -15.581 1.00 94.50 332 ASN A N 1
ATOM 2502 C CA . ASN A 1 332 ? 5.823 4.937 -15.381 1.00 94.50 332 ASN A CA 1
ATOM 2503 C C . ASN A 1 332 ? 5.959 4.056 -16.625 1.00 94.50 332 ASN A C 1
ATOM 2505 O O . ASN A 1 332 ? 4.951 3.571 -17.146 1.00 94.50 332 ASN A O 1
ATOM 2509 N N . ILE A 1 333 ? 7.189 3.873 -17.101 1.00 93.81 333 ILE A N 1
ATOM 2510 C CA . ILE A 1 333 ? 7.525 2.997 -18.225 1.00 93.81 333 ILE A CA 1
ATOM 2511 C C . ILE A 1 333 ? 8.393 1.859 -17.701 1.00 93.81 333 ILE A C 1
ATOM 2513 O O . ILE A 1 333 ? 9.366 2.086 -16.988 1.00 93.81 333 ILE A O 1
ATOM 2517 N N . HIS A 1 334 ? 8.058 0.633 -18.089 1.00 92.06 334 HIS A N 1
ATOM 2518 C CA . HIS A 1 334 ? 8.716 -0.596 -17.658 1.00 92.06 334 HIS A CA 1
ATOM 2519 C C . HIS A 1 334 ? 9.442 -1.249 -18.830 1.00 92.06 334 HIS A C 1
ATOM 2521 O O . HIS A 1 334 ? 8.956 -1.223 -19.962 1.00 92.06 334 HIS A O 1
ATOM 2527 N N . ASN A 1 335 ? 10.548 -1.934 -18.553 1.00 89.31 335 ASN A N 1
ATOM 2528 C CA . ASN A 1 335 ? 11.230 -2.787 -19.526 1.00 89.31 335 ASN A CA 1
ATOM 2529 C C . ASN A 1 335 ? 11.653 -4.117 -18.881 1.00 89.31 335 ASN A C 1
ATOM 2531 O O . ASN A 1 335 ? 11.393 -4.374 -17.707 1.00 89.31 335 ASN A O 1
ATOM 2535 N N . ALA A 1 336 ? 12.294 -4.994 -19.656 1.00 86.88 336 ALA A N 1
ATOM 2536 C CA . ALA A 1 336 ? 12.698 -6.314 -19.168 1.00 86.88 336 ALA A CA 1
ATOM 2537 C C . ALA A 1 336 ? 13.743 -6.268 -18.033 1.00 86.88 336 ALA A C 1
ATOM 2539 O O . ALA A 1 336 ? 13.786 -7.189 -17.218 1.00 86.88 336 ALA A O 1
ATOM 2540 N N . ALA A 1 337 ? 14.589 -5.233 -17.990 1.00 87.88 337 ALA A N 1
ATOM 2541 C CA . ALA A 1 337 ? 15.610 -5.063 -16.955 1.00 87.88 337 ALA A CA 1
ATOM 2542 C C . ALA A 1 337 ? 15.041 -4.429 -15.675 1.00 87.88 337 ALA A C 1
ATOM 2544 O O . ALA A 1 337 ? 15.475 -4.770 -14.577 1.00 87.88 337 ALA A O 1
ATOM 2545 N N . PHE A 1 338 ? 14.041 -3.559 -15.826 1.00 91.06 338 PHE A N 1
ATOM 2546 C CA . PHE A 1 338 ? 13.379 -2.819 -14.759 1.00 91.06 338 PHE A CA 1
ATOM 2547 C C . PHE A 1 338 ? 11.865 -3.091 -14.782 1.00 91.06 338 PHE A C 1
ATOM 2549 O O . PHE A 1 338 ? 11.077 -2.250 -15.232 1.00 91.06 338 PHE A O 1
ATOM 2556 N N . PRO A 1 339 ? 11.432 -4.276 -14.310 1.00 87.69 339 PRO A N 1
ATOM 2557 C CA . PRO A 1 339 ? 10.026 -4.672 -14.342 1.00 87.69 339 PRO A CA 1
ATOM 2558 C C . PRO A 1 339 ? 9.145 -3.814 -13.425 1.00 87.69 339 PRO A C 1
ATOM 2560 O O . PRO A 1 339 ? 7.964 -3.640 -13.711 1.00 87.69 339 PRO A O 1
ATOM 2563 N N . ASP A 1 340 ? 9.710 -3.237 -12.363 1.00 87.00 340 ASP A N 1
ATOM 2564 C CA . ASP A 1 340 ? 8.992 -2.369 -11.419 1.00 87.00 340 ASP A CA 1
ATOM 2565 C C . ASP A 1 340 ? 8.955 -0.890 -11.851 1.00 87.00 340 ASP A C 1
ATOM 2567 O O . ASP A 1 340 ? 8.259 -0.087 -11.232 1.00 87.00 340 ASP A O 1
ATOM 2571 N N . GLY A 1 341 ? 9.662 -0.553 -12.933 1.00 92.44 341 GLY A N 1
ATOM 2572 C CA . GLY A 1 341 ? 9.727 0.785 -13.517 1.00 92.44 341 GLY A CA 1
ATOM 2573 C C . GLY A 1 341 ? 11.153 1.136 -13.929 1.00 92.44 341 GLY A C 1
ATOM 2574 O O . GLY A 1 341 ? 12.060 1.149 -13.098 1.00 92.44 341 GLY A O 1
ATOM 2575 N N . ALA 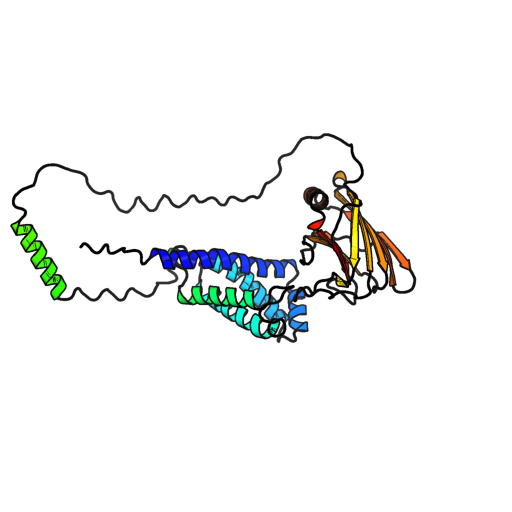A 1 342 ? 11.356 1.401 -15.217 1.00 94.38 342 ALA A N 1
ATOM 2576 C CA . ALA A 1 342 ? 12.609 1.910 -15.760 1.00 94.38 342 ALA A CA 1
ATOM 2577 C C . ALA A 1 342 ? 12.717 3.421 -15.531 1.00 94.38 342 ALA A C 1
ATOM 2579 O O . ALA A 1 342 ? 13.742 3.888 -15.037 1.00 94.38 342 ALA A O 1
ATOM 2580 N N . ILE A 1 343 ? 11.657 4.169 -15.854 1.00 96.38 343 ILE A N 1
ATOM 2581 C CA . ILE A 1 343 ? 11.589 5.630 -15.721 1.00 96.38 343 ILE A CA 1
ATOM 2582 C C . ILE A 1 343 ? 10.181 6.086 -15.308 1.00 96.38 343 ILE A C 1
ATOM 2584 O O . ILE A 1 343 ? 9.178 5.571 -15.813 1.00 96.38 343 ILE A O 1
ATOM 2588 N N . ARG A 1 344 ? 10.101 7.088 -14.414 1.00 96.75 344 ARG A N 1
ATOM 2589 C CA . ARG A 1 344 ? 8.834 7.716 -13.985 1.00 96.75 344 ARG A CA 1
ATOM 2590 C C . ARG A 1 344 ? 8.906 9.221 -13.847 1.00 96.75 344 ARG A C 1
ATOM 2592 O O . ARG A 1 344 ? 9.946 9.774 -13.477 1.00 96.75 344 ARG A O 1
ATOM 2599 N N . GLY A 1 345 ? 7.742 9.845 -14.001 1.00 97.06 345 GLY A N 1
ATOM 2600 C CA . GLY A 1 345 ? 7.524 11.281 -13.863 1.00 97.06 345 GLY A CA 1
ATOM 2601 C C . GLY A 1 345 ? 6.134 11.596 -13.329 1.00 97.06 345 GLY A C 1
ATOM 2602 O O . GLY A 1 345 ? 5.162 10.905 -13.629 1.00 97.06 345 GLY A O 1
ATOM 2603 N N . GLN A 1 346 ? 6.039 12.618 -12.479 1.00 97.25 346 GLN A N 1
ATOM 2604 C CA . GLN A 1 346 ? 4.754 13.077 -11.951 1.00 97.25 346 GLN A CA 1
ATOM 2605 C C . GLN A 1 346 ? 4.027 13.891 -13.021 1.00 97.25 346 GLN A C 1
ATOM 2607 O O . GLN A 1 346 ? 4.661 14.733 -13.643 1.00 97.25 346 GLN A O 1
ATOM 2612 N N . LEU A 1 347 ? 2.713 13.709 -13.160 1.00 96.69 347 LEU A N 1
ATOM 2613 C CA . LEU A 1 347 ? 1.923 14.522 -14.075 1.00 96.69 347 LEU A CA 1
ATOM 2614 C C . LEU A 1 347 ? 1.815 15.974 -13.597 1.00 96.69 347 LEU A C 1
ATOM 2616 O O . LEU A 1 347 ? 1.549 16.254 -12.418 1.00 96.69 347 LEU A O 1
ATOM 2620 N N . LEU A 1 348 ? 1.971 16.887 -14.546 1.00 94.00 348 LEU A N 1
ATOM 2621 C CA . LEU A 1 348 ? 1.849 18.334 -14.409 1.00 94.00 348 LEU A CA 1
ATOM 2622 C C . LEU A 1 348 ? 0.903 18.867 -15.492 1.00 94.00 348 LEU A C 1
ATOM 2624 O O . LEU A 1 348 ? 0.531 18.136 -16.402 1.00 94.00 348 LEU A O 1
ATOM 2628 N N . HIS A 1 349 ? 0.414 20.096 -15.332 1.00 89.00 349 HIS A N 1
ATOM 2629 C CA . HIS A 1 349 ? -0.221 20.785 -16.460 1.00 89.00 349 HIS A CA 1
ATOM 2630 C C . HIS A 1 349 ? 0.895 21.309 -17.347 1.00 89.00 349 HIS A C 1
ATOM 2632 O O . HIS A 1 349 ? 1.868 21.814 -16.798 1.00 89.00 349 HIS A O 1
ATOM 2638 N N . ASP A 1 350 ? 0.713 21.161 -18.651 1.00 72.69 350 ASP A N 1
ATOM 2639 C CA . ASP A 1 350 ? 1.530 21.831 -19.659 1.00 72.69 350 ASP A CA 1
ATOM 2640 C C . ASP A 1 350 ? 1.372 23.359 -19.458 1.00 72.69 350 ASP A C 1
ATOM 2642 O O . ASP A 1 350 ? 0.237 23.836 -19.304 1.00 72.69 350 ASP A O 1
ATOM 2646 N N . ASP A 1 351 ? 2.487 24.080 -19.284 1.00 57.81 351 ASP A N 1
ATOM 2647 C CA . ASP A 1 351 ? 2.553 25.483 -18.803 1.00 57.81 351 ASP A CA 1
ATOM 2648 C C . ASP A 1 351 ? 2.540 26.537 -19.932 1.00 57.81 351 ASP A C 1
ATOM 2650 O O . ASP A 1 351 ? 3.280 26.390 -20.934 1.00 57.81 351 ASP A O 1
#

pLDDT: mean 78.0, std 21.1, range [29.38, 98.56]

Sequence (351 aa):
MQTLSLGRSGLAPDTGALILRVVAGPIMAYHGWMKVQGGVSNFAGFLDSLSIPSPTVMAYLVTFLELVGGILILLGLITRFWSLLLAAQMVFTTILVKADVGLIVSDAPGAEIDLLFLATTLTLVFLGPGKFSLDYLLQLEKGPSRARSGAPTRREHQRRARTKQLEASWGGSVAMLGTGGPMSRRSVATLMAIGLVASLFVPGGAVASEDDAGGDRNELEADLNGRNELDPMTLKRGAGDLNGEGEAELNLRPRRRMICFDAEWENIGRPVAGHIHEGNRYVNGPVVVDLGAATREFEHEDGDGGAEGCARDVERALIRDIRMHPRHYYVNIHNAAFPDGAIRGQLLHDD

Secondary structure (DSSP, 8-state):
--------TTHHHHHHHHHHHHHHHHHHHHHHHHHHHT-HHHHHHHHHHTT-SSHHHHHHHHHHIIIIIHHHHHHTSSHHHHHHHHHHHHHHHHHHTSTTT-SS-SSS--HHHHHHHHHHHHHHHHH-S-SSSHHHHTT-S--S---------HHHHHHHHHHHHHHHHHTTS-------PPPPTTSSSSSS-----------------------SSSEEEEEEEGGG-B-TTT--B--S-TT-EEEEEEEEETTTTEEEEEEEEES---EEEEEEEE--TT----EEEE--S-SEEEEPGGG-EEEEEEE-S--HHHHHHHHH-GGGEEEEEEESS-TT-SEEEE-EE--

Foldseek 3Di:
DDPPPPPPPAVVLQVLLLVLLQVQLVVLLVVLVVCVLVDLVVQLVVCVVLVHPPSSVVSVVSSCLSNVLSNQSNQQHVLLVSLVVLLVVLVVCCPRPQVVLDCDDPQFHGNVVSVVSNVSSVSCNVSPNHCNHVCNVVVVDDDPPPPPPPDPPPVNVVVVVVVVVVCVVVVPDDDDDDDDDDDDPPPPPPPPPDPDPDDPPDDDDDDDDDDDDDPQLQKKKWKKALQQDADPRSLHGNLAAHPKTKMKIWGQDLVQLKIKIKMWIDDDAAWDFKFKFQAARSDGGRGQFTQDAAPDWADDPPRTTIGTHMTHPHHSVVSVCCSVCQNRMKMFTADPVRNSGNIMTGMDGDD

Radius of gyration: 31.02 Å; chains: 1; bounding box: 65×48×100 Å